Protein AF-A0A8B6C4P1-F1 (afdb_monomer)

Mean predicted aligned error: 15.77 Å

Radius of gyration: 33.78 Å; Cα contacts (8 Å, |Δi|>4): 116; chains: 1; bounding box: 84×78×76 Å

pLDDT: mean 85.4, std 13.44, range [51.88, 98.62]

Solvent-accessible surface area (backbone atoms only — not comparable to full-atom values): 12350 Å² total; per-residue (Å²): 136,79,92,83,85,90,86,80,87,79,88,50,37,47,18,77,66,73,45,60,72,86,82,69,66,67,88,86,50,91,66,93,56,96,79,72,80,68,86,84,79,73,75,74,60,58,51,90,43,88,55,62,41,77,58,12,52,56,49,31,53,52,23,41,79,66,78,37,78,80,59,74,35,56,51,89,63,65,67,84,55,86,86,42,59,63,57,38,49,51,51,52,50,54,50,51,51,53,50,49,60,57,67,70,48,74,72,75,76,76,77,78,78,66,80,66,80,64,64,77,45,69,67,58,51,55,49,49,49,54,41,51,57,36,48,55,51,26,72,75,39,75,84,41,66,65,51,45,51,54,36,54,55,47,46,50,51,47,53,51,52,53,54,50,41,51,48,54,44,49,44,67,69,49,43,67,64,55,55,57,56,57,53,64,68,60,70,77,69,71,78,83,77,78,79,83,129

Secondary structure (DSSP, 8-state):
-------S-----BTT--SS-TT--GGGS--SSTT-------PPP--S--SB-HHHHHHHHHHHHTT----TTTSTT-S--TTSHHHHHHHHHHHHHHHHHHHHS----------S--SS-HHHHHHHHHHHHHHHHHHH-TT-HHHHHHHHHHHHHHHHHHHHHHHHHHHHHHHHHHHHHHHHHHTT---------

InterPro domains:
  IPR036691 Endonuclease/exonuclease/phosphatase superfamily [G3DSA:3.60.10.10] (2-137)

Organism: Mytilus galloprovincialis (NCBI:txid29158)

Foldseek 3Di:
DDDDDDDDCLVFFQAQDDLEDPPQDCPVPPDPDPPDDGPPDDDRAPDPGHDGDPSNVVVSVVCHVVVHDDCHRRDDPPPPPVVCVVVVVVVVVVVVVVVCVVVPPPPPPPPPPPVPDDLCDPVLVVLVVVLVVLVVVCVVPVPDPVSVVVNVVSVVVSVVVSVVSVVVSVCVVCVVVVVVVVVVVVVVPPDPPDDDD

Sequence (197 aa):
MGDILLVGDLNARTGSEKDYIDGDSTSHVPLFDENYDVDCFTEERVSKDLITDSRGKNLLEFCIGNQLRILNGRMCGDSTDKKNVNDATYSIHSIYEKVCKVSLKKKKKRVKTCNHKKWFDQDLKSLKKHVNDKAILMSKFPKDPIVRGSFFKLNKQFAKLRRKKKREFRENIFGPFKQSRIRKSKGLLEPCQSTPS

Nearest PDB structures (foldseek):
  7rye-assembly1_G  TM=7.964E-01  e=5.401E-01  Salmonella enterica subsp. enterica serovar Typhimurium
  2g0u-assembly1_A  TM=5.410E-01  e=2.587E+00  Burkholderia pseudomallei
  6muv-assembly1_f  TM=3.704E-01  e=5.486E+00  Plasmodium falciparum 3D7
  3zjc-assembly3_E  TM=2.130E-01  e=6.620E+00  Homo sapiens

Structure (mmCIF, N/CA/C/O backbone):
data_AF-A0A8B6C4P1-F1
#
_entry.id   AF-A0A8B6C4P1-F1
#
loop_
_atom_site.group_PDB
_atom_site.id
_atom_site.type_symbol
_atom_site.label_atom_id
_atom_site.label_alt_id
_atom_site.label_comp_id
_atom_site.label_asym_id
_atom_site.label_entity_id
_atom_site.label_seq_id
_atom_site.pdbx_PDB_ins_code
_atom_site.Cartn_x
_atom_site.Cartn_y
_atom_site.Cartn_z
_atom_site.occupancy
_atom_site.B_iso_or_equiv
_atom_site.auth_seq_id
_atom_site.auth_comp_id
_atom_site.auth_asym_id
_atom_site.auth_atom_id
_atom_site.pdbx_PDB_model_num
ATOM 1 N N . MET A 1 1 ? 10.704 7.472 -18.737 1.00 51.88 1 MET A N 1
ATOM 2 C CA . MET A 1 1 ? 10.219 6.397 -17.837 1.00 51.88 1 MET A CA 1
ATOM 3 C C . MET A 1 1 ? 11.319 6.112 -16.816 1.00 51.88 1 MET A C 1
ATOM 5 O O . MET A 1 1 ? 12.396 6.661 -16.983 1.00 51.88 1 MET A O 1
ATOM 9 N N . GLY A 1 2 ? 11.040 5.428 -15.706 1.00 74.19 2 GLY A N 1
ATOM 10 C CA . GLY A 1 2 ? 12.062 5.150 -14.682 1.00 74.19 2 GLY A CA 1
ATOM 11 C C . GLY A 1 2 ? 12.683 3.769 -14.869 1.00 74.19 2 GLY A C 1
ATOM 12 O O . GLY A 1 2 ? 12.013 2.891 -15.403 1.00 74.19 2 GLY A O 1
ATOM 13 N N . ASP A 1 3 ?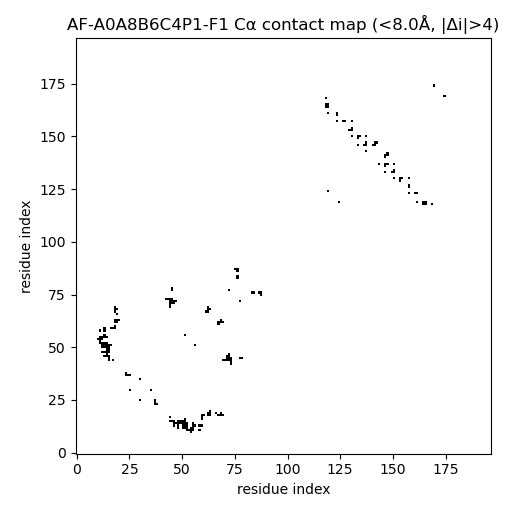 13.912 3.582 -14.388 1.00 83.12 3 ASP A N 1
ATOM 14 C CA . ASP A 1 3 ? 14.608 2.293 -14.435 1.00 83.12 3 ASP A CA 1
ATOM 15 C C . ASP A 1 3 ? 13.890 1.251 -13.565 1.00 83.12 3 ASP A C 1
ATOM 17 O O . ASP A 1 3 ? 13.530 1.517 -12.409 1.00 83.12 3 ASP A O 1
ATOM 21 N N . ILE A 1 4 ? 13.680 0.055 -14.117 1.00 87.94 4 ILE A N 1
ATOM 22 C CA . ILE A 1 4 ? 13.039 -1.070 -13.430 1.00 87.94 4 ILE A CA 1
ATOM 23 C C . ILE A 1 4 ? 14.094 -2.145 -13.180 1.00 87.94 4 ILE A C 1
ATOM 25 O O . ILE A 1 4 ? 14.724 -2.638 -14.107 1.00 87.94 4 ILE A O 1
ATOM 29 N N . LEU A 1 5 ? 14.253 -2.541 -11.916 1.00 91.81 5 LEU A N 1
ATOM 30 C CA . LEU A 1 5 ? 15.108 -3.655 -11.515 1.00 91.81 5 LEU A CA 1
ATOM 31 C C . LEU A 1 5 ? 14.235 -4.790 -10.973 1.00 91.81 5 LEU A C 1
ATOM 33 O O . LEU A 1 5 ? 13.589 -4.639 -9.933 1.00 91.81 5 LEU A O 1
ATOM 37 N N . LEU A 1 6 ? 14.239 -5.927 -11.667 1.00 93.31 6 LEU A N 1
ATOM 38 C CA . LEU A 1 6 ? 13.611 -7.163 -11.209 1.00 93.31 6 LEU A CA 1
ATOM 39 C C . LEU A 1 6 ? 14.676 -8.047 -10.548 1.00 93.31 6 LEU A C 1
ATOM 41 O O . LEU A 1 6 ? 15.703 -8.335 -11.155 1.00 93.31 6 LEU A O 1
ATOM 45 N N . VAL A 1 7 ? 14.433 -8.483 -9.312 1.00 94.56 7 VAL A N 1
ATOM 46 C CA . VAL A 1 7 ? 15.356 -9.349 -8.561 1.00 94.56 7 VAL A CA 1
ATOM 47 C C . VAL A 1 7 ? 14.577 -10.513 -7.967 1.00 94.56 7 VAL A C 1
ATOM 49 O O . VAL A 1 7 ? 13.515 -10.312 -7.378 1.00 94.56 7 VAL A O 1
ATOM 52 N N . GLY A 1 8 ? 15.115 -11.722 -8.095 1.00 95.00 8 GLY A N 1
ATOM 53 C CA . GLY A 1 8 ? 14.537 -12.933 -7.526 1.00 95.00 8 GLY A CA 1
ATOM 54 C C . GLY A 1 8 ? 15.002 -14.182 -8.262 1.00 95.00 8 GLY A C 1
ATOM 55 O O . GLY A 1 8 ? 15.670 -14.095 -9.291 1.00 95.00 8 GLY A O 1
ATOM 56 N N . ASP A 1 9 ? 14.635 -15.341 -7.726 1.00 95.06 9 ASP A N 1
ATOM 57 C CA . ASP A 1 9 ? 14.793 -16.613 -8.421 1.00 95.06 9 ASP A CA 1
ATOM 58 C C . ASP A 1 9 ? 13.560 -16.861 -9.299 1.00 95.06 9 ASP A C 1
ATOM 60 O O . ASP A 1 9 ? 12.447 -17.032 -8.799 1.00 95.06 9 ASP A O 1
ATOM 64 N N . LEU A 1 10 ? 13.758 -16.834 -10.616 1.00 94.31 10 LEU A N 1
ATOM 65 C CA . LEU A 1 10 ? 12.712 -17.108 -11.604 1.00 94.31 10 LEU A CA 1
ATOM 66 C C . LEU A 1 10 ? 12.627 -18.600 -11.962 1.00 94.31 10 LEU A C 1
ATOM 68 O O . LEU A 1 10 ? 11.718 -18.995 -12.692 1.00 94.31 10 LEU A O 1
ATOM 72 N N . ASN A 1 11 ? 13.553 -19.424 -11.448 1.00 95.19 11 ASN A N 1
ATOM 73 C CA . ASN A 1 11 ? 13.650 -20.865 -11.679 1.00 95.19 11 ASN A CA 1
ATOM 74 C C . ASN A 1 11 ? 13.517 -21.250 -13.168 1.00 95.19 11 ASN A C 1
ATOM 76 O O . ASN A 1 11 ? 12.820 -22.205 -13.520 1.00 95.19 11 ASN A O 1
ATOM 80 N N . ALA A 1 12 ? 14.154 -20.468 -14.041 1.00 96.62 12 ALA A N 1
ATOM 81 C CA . ALA A 1 12 ? 14.117 -20.603 -15.493 1.00 96.62 12 ALA A CA 1
ATOM 82 C C . ALA A 1 12 ? 15.549 -20.727 -16.026 1.00 96.62 12 ALA A C 1
ATOM 84 O O . ALA A 1 12 ? 16.409 -19.921 -15.663 1.00 96.62 12 ALA A O 1
ATOM 85 N N . ARG A 1 13 ? 15.807 -21.727 -16.876 1.00 96.94 13 ARG A N 1
ATOM 86 C CA . ARG A 1 13 ? 17.136 -21.963 -17.459 1.00 96.94 13 ARG A CA 1
ATOM 87 C C . ARG A 1 13 ? 17.160 -21.404 -18.864 1.00 96.94 13 ARG A C 1
ATOM 89 O O . ARG A 1 13 ? 16.415 -21.863 -19.721 1.00 96.94 13 ARG A O 1
ATOM 96 N N . THR A 1 14 ? 18.004 -20.413 -19.096 1.00 96.50 14 THR A N 1
ATOM 97 C CA . THR A 1 14 ? 18.003 -19.623 -20.340 1.00 96.50 14 THR A CA 1
ATOM 98 C C . THR A 1 14 ? 19.106 -20.035 -21.316 1.00 96.50 14 THR A C 1
ATOM 100 O O . THR A 1 14 ? 19.232 -19.435 -22.379 1.00 96.50 14 THR A O 1
ATOM 103 N N . GLY A 1 15 ? 19.935 -21.026 -20.961 1.00 94.50 15 GLY A N 1
ATOM 104 C CA . GLY A 1 15 ? 21.039 -21.484 -21.807 1.00 94.50 15 GLY A CA 1
ATOM 105 C C . GLY A 1 15 ? 21.975 -20.336 -22.196 1.00 94.50 15 GLY A C 1
ATOM 106 O O . GLY A 1 15 ? 22.202 -19.430 -21.390 1.00 94.50 15 GLY A O 1
ATOM 107 N N . SER A 1 16 ? 22.441 -20.338 -23.444 1.00 93.31 16 SER A N 1
ATOM 108 C CA . SER A 1 16 ? 23.189 -19.255 -24.103 1.00 93.31 16 SER A CA 1
ATOM 109 C C . SER A 1 16 ? 22.337 -18.446 -25.096 1.00 93.31 16 SER A C 1
ATOM 111 O O . SER A 1 16 ? 22.875 -17.719 -25.928 1.00 93.31 16 SER A O 1
ATOM 113 N N . GLU A 1 17 ? 21.008 -18.566 -25.034 1.00 94.88 17 GLU A N 1
ATOM 114 C CA . GLU A 1 17 ? 20.113 -17.837 -25.936 1.00 94.88 17 GLU A CA 1
ATOM 115 C C . GLU A 1 17 ? 20.130 -16.323 -25.648 1.00 94.88 17 GLU A C 1
ATOM 117 O O . GLU A 1 17 ? 20.314 -15.887 -24.499 1.00 94.88 17 GLU A O 1
ATOM 122 N N . LYS A 1 18 ? 19.961 -15.533 -26.721 1.00 93.69 18 LYS A N 1
ATOM 123 C CA . LYS A 1 18 ? 19.940 -14.065 -26.696 1.00 93.69 18 LYS A CA 1
ATOM 124 C C . LYS A 1 18 ? 18.618 -13.575 -26.093 1.00 93.69 18 LYS A C 1
ATOM 126 O O . LYS A 1 18 ? 17.549 -14.056 -26.448 1.00 93.69 18 LYS A O 1
ATOM 131 N N . ASP A 1 19 ? 18.696 -12.591 -25.207 1.00 94.00 19 ASP A N 1
ATOM 132 C CA . ASP A 1 19 ? 17.562 -11.862 -24.613 1.00 94.00 19 ASP A CA 1
ATOM 133 C C . ASP A 1 19 ? 17.346 -10.493 -25.285 1.00 94.00 19 ASP A C 1
ATOM 135 O O . ASP A 1 19 ? 16.782 -9.574 -24.691 1.00 94.00 19 ASP A O 1
ATOM 139 N N . TYR A 1 20 ? 17.826 -10.356 -26.522 1.00 92.69 20 TYR A N 1
ATOM 140 C CA . TYR A 1 20 ? 17.722 -9.167 -27.357 1.00 92.69 20 TYR A CA 1
ATOM 141 C C . TYR A 1 20 ? 17.533 -9.549 -28.825 1.00 92.69 20 TYR A C 1
ATOM 143 O O . TYR A 1 20 ? 17.801 -10.686 -29.222 1.00 92.69 20 TYR A O 1
ATOM 151 N N . ILE A 1 21 ? 17.070 -8.592 -29.628 1.00 91.00 21 ILE A N 1
ATOM 152 C CA . ILE A 1 21 ? 16.865 -8.774 -31.065 1.00 91.00 21 ILE A CA 1
ATOM 153 C C . ILE A 1 21 ? 18.189 -8.501 -31.783 1.00 91.00 21 ILE A C 1
ATOM 155 O O . ILE A 1 21 ? 18.774 -7.428 -31.649 1.00 91.00 21 ILE A O 1
ATOM 159 N N . ASP A 1 22 ? 18.678 -9.487 -32.532 1.00 87.75 22 ASP A N 1
ATOM 160 C CA . ASP A 1 22 ? 19.919 -9.353 -33.292 1.00 87.75 22 ASP A CA 1
ATOM 161 C C . ASP A 1 22 ? 19.714 -8.418 -34.488 1.00 87.75 22 ASP A C 1
ATOM 163 O O . ASP A 1 22 ? 18.770 -8.592 -35.259 1.00 87.75 22 ASP A O 1
ATOM 167 N N . GLY A 1 23 ? 20.594 -7.429 -34.642 1.00 84.00 23 GLY A N 1
ATOM 168 C CA . GLY A 1 23 ? 20.480 -6.438 -35.714 1.00 84.00 23 GLY A CA 1
ATOM 169 C C . GLY A 1 23 ? 19.349 -5.421 -35.530 1.00 84.00 23 GLY A C 1
ATOM 170 O O . GLY A 1 23 ? 18.927 -4.824 -36.524 1.00 84.00 23 GLY A O 1
ATOM 171 N N . ASP A 1 24 ? 18.867 -5.207 -34.298 1.00 84.25 24 ASP A N 1
ATOM 172 C CA . ASP A 1 24 ? 17.943 -4.106 -34.016 1.00 84.25 24 ASP A CA 1
ATOM 173 C C . ASP A 1 24 ? 18.601 -2.773 -34.404 1.00 84.25 24 ASP A C 1
ATOM 175 O O . ASP A 1 24 ? 19.618 -2.361 -33.842 1.00 84.25 24 ASP A O 1
ATOM 179 N N . SER A 1 25 ? 18.080 -2.146 -35.457 1.00 83.38 25 SER A N 1
ATOM 180 C CA . SER A 1 25 ? 18.644 -0.932 -36.035 1.00 83.38 25 SER A CA 1
ATOM 181 C C . SER A 1 25 ? 17.542 -0.041 -36.584 1.00 83.38 25 SER A C 1
ATOM 183 O O . SER A 1 25 ? 16.618 -0.480 -37.267 1.00 83.38 25 SER A O 1
ATOM 185 N N . THR A 1 26 ? 17.678 1.256 -36.333 1.00 82.56 26 THR A N 1
ATOM 186 C CA . THR A 1 26 ? 16.772 2.291 -36.849 1.00 82.56 26 THR A CA 1
ATOM 187 C C . THR A 1 26 ? 17.152 2.765 -38.249 1.00 82.56 26 THR A C 1
ATOM 189 O O . THR A 1 26 ? 16.493 3.627 -38.816 1.00 82.56 26 THR A O 1
ATOM 192 N N . SER A 1 27 ? 18.192 2.185 -38.852 1.00 82.38 27 SER A N 1
ATOM 193 C CA . SER A 1 27 ? 18.724 2.604 -40.154 1.00 82.38 27 SER A CA 1
ATOM 194 C C . SER A 1 27 ? 17.740 2.419 -41.313 1.00 82.38 27 SER A C 1
ATOM 196 O O . SER A 1 27 ? 17.845 3.124 -42.314 1.00 82.38 27 SER A O 1
ATOM 198 N N . HIS A 1 28 ? 16.776 1.504 -41.185 1.00 78.62 28 HIS A N 1
ATOM 199 C CA . HIS A 1 28 ? 15.838 1.153 -42.256 1.00 78.62 28 HIS A CA 1
ATOM 200 C C . HIS A 1 28 ? 14.437 1.752 -42.078 1.00 78.62 28 HIS A C 1
ATOM 202 O O . HIS A 1 28 ? 13.634 1.711 -43.010 1.00 78.62 28 HIS A O 1
ATOM 208 N N . VAL A 1 29 ? 14.130 2.310 -40.902 1.00 79.25 29 VAL A N 1
ATOM 209 C CA . VAL A 1 29 ? 12.824 2.906 -40.604 1.00 79.25 29 VAL A CA 1
ATOM 210 C C . VAL A 1 29 ? 13.057 4.333 -40.118 1.00 79.25 29 VAL A C 1
ATOM 212 O O . VAL A 1 29 ? 13.616 4.503 -39.037 1.00 79.25 29 VAL A O 1
ATOM 215 N N . PRO A 1 30 ? 12.636 5.367 -40.872 1.00 74.50 30 PRO A N 1
ATOM 216 C CA . PRO A 1 30 ? 12.714 6.744 -40.405 1.00 74.50 30 PRO A CA 1
ATOM 217 C C . PRO A 1 30 ? 11.727 6.924 -39.249 1.00 74.50 30 PRO A C 1
ATOM 219 O O . PRO A 1 30 ? 10.551 7.232 -39.445 1.00 74.50 30 PRO A O 1
ATOM 222 N N . LEU A 1 31 ? 12.194 6.665 -38.030 1.00 78.44 31 LEU A N 1
ATOM 223 C CA . LEU A 1 31 ? 11.443 6.962 -36.824 1.00 78.44 31 LEU A CA 1
ATOM 224 C C . LEU A 1 31 ? 11.440 8.480 -36.656 1.00 78.44 31 LEU A C 1
ATOM 226 O O . LEU A 1 31 ? 12.482 9.108 -36.499 1.00 78.44 31 LEU A O 1
ATOM 230 N N . PHE A 1 32 ? 10.250 9.070 -36.738 1.00 71.25 32 PHE A N 1
ATOM 231 C CA . PHE A 1 32 ? 10.043 10.514 -36.607 1.00 71.25 32 PHE A CA 1
ATOM 232 C C . PHE A 1 32 ? 10.286 11.034 -35.183 1.00 71.25 32 PHE A C 1
ATOM 234 O O . PHE A 1 32 ? 10.353 12.242 -34.985 1.00 71.25 32 PHE A O 1
ATOM 241 N N . ASP A 1 33 ? 10.437 10.130 -34.214 1.00 60.41 33 ASP A N 1
ATOM 242 C CA . ASP A 1 33 ? 10.707 10.441 -32.819 1.00 60.41 33 ASP A CA 1
ATOM 243 C C . ASP A 1 33 ? 12.067 9.866 -32.402 1.00 60.41 33 ASP A C 1
ATOM 245 O O . ASP A 1 33 ? 12.290 8.658 -32.486 1.00 60.41 33 ASP A O 1
ATOM 249 N N . GLU A 1 34 ? 12.931 10.712 -31.835 1.00 66.69 34 GLU A N 1
ATOM 250 C CA . GLU A 1 34 ? 14.206 10.359 -31.174 1.00 66.69 34 GLU A CA 1
ATOM 251 C C . GLU A 1 34 ? 14.022 9.487 -29.906 1.00 66.69 34 GLU A C 1
ATOM 253 O O . GLU A 1 34 ? 14.927 9.350 -29.089 1.00 66.69 34 GLU A O 1
ATOM 258 N N . ASN A 1 35 ? 12.832 8.917 -29.699 1.00 70.31 35 ASN A N 1
ATOM 259 C CA . ASN A 1 35 ? 12.430 8.260 -28.457 1.00 70.31 35 ASN A CA 1
ATOM 260 C C . ASN A 1 35 ? 12.628 6.738 -28.468 1.00 70.31 35 ASN A C 1
ATOM 262 O O . ASN A 1 35 ? 12.318 6.093 -27.465 1.00 70.31 35 ASN A O 1
ATOM 266 N N . TYR A 1 36 ? 13.088 6.150 -29.578 1.00 80.81 36 TYR A N 1
ATOM 267 C CA . TYR A 1 36 ? 13.460 4.737 -29.603 1.00 80.81 36 TYR A CA 1
ATOM 268 C C . TYR A 1 36 ? 14.929 4.592 -29.219 1.00 80.81 36 TYR A C 1
ATOM 270 O O . TYR A 1 36 ? 15.821 4.944 -29.991 1.00 80.81 36 TYR A O 1
ATOM 278 N N . ASP A 1 37 ? 15.163 4.090 -28.012 1.00 72.62 37 ASP A N 1
ATOM 279 C CA . ASP A 1 37 ? 16.503 3.786 -27.531 1.00 72.62 37 ASP A CA 1
ATOM 280 C C . ASP A 1 37 ? 16.952 2.468 -28.170 1.00 72.62 37 ASP A C 1
ATOM 282 O O . ASP A 1 37 ? 16.432 1.399 -27.848 1.00 72.62 37 ASP A O 1
ATOM 286 N N . VAL A 1 38 ? 17.850 2.557 -29.155 1.00 79.06 38 VAL A N 1
ATOM 287 C CA . VAL A 1 38 ? 18.432 1.371 -29.788 1.00 79.06 38 VAL A CA 1
ATOM 288 C C . VAL A 1 38 ? 19.353 0.716 -28.781 1.00 79.06 38 VAL A C 1
ATOM 290 O O . VAL A 1 38 ? 20.235 1.369 -28.222 1.00 79.06 38 VAL A O 1
ATOM 293 N N . ASP A 1 39 ? 19.207 -0.592 -28.625 1.00 73.88 39 ASP A N 1
ATOM 294 C CA . ASP A 1 39 ? 20.039 -1.409 -27.756 1.00 73.88 39 ASP A CA 1
ATOM 295 C C . ASP A 1 39 ? 21.494 -1.479 -28.268 1.00 73.88 39 ASP A C 1
ATOM 297 O O . ASP A 1 39 ? 21.931 -2.460 -28.864 1.00 73.88 39 ASP A O 1
ATOM 301 N N . CYS A 1 40 ? 22.266 -0.410 -28.062 1.00 62.28 40 CYS A N 1
ATOM 302 C CA . CYS A 1 40 ? 23.555 -0.221 -28.734 1.00 62.28 40 CYS A CA 1
ATOM 303 C C . CYS A 1 40 ? 24.708 -1.041 -28.143 1.00 62.28 40 CYS A C 1
ATOM 305 O O . CYS A 1 40 ? 25.725 -1.215 -28.808 1.00 62.28 40 CYS A O 1
ATOM 307 N N . PHE A 1 41 ? 24.601 -1.541 -26.913 1.00 60.88 41 PHE A N 1
ATOM 308 C CA . PHE A 1 41 ? 25.732 -2.186 -26.245 1.00 60.88 41 PHE A CA 1
ATOM 309 C C . PHE A 1 41 ? 25.252 -3.272 -25.298 1.00 60.88 41 PHE A C 1
ATOM 311 O O . PHE A 1 41 ? 24.839 -2.992 -24.175 1.00 60.88 41 PHE A O 1
ATOM 318 N N . THR A 1 42 ? 25.334 -4.526 -25.735 1.00 62.41 42 THR A N 1
ATOM 319 C CA . THR A 1 42 ? 25.123 -5.649 -24.826 1.00 62.41 42 THR A CA 1
ATOM 320 C C . THR A 1 42 ? 26.296 -6.604 -24.946 1.00 62.41 42 THR A C 1
ATOM 322 O O . THR A 1 42 ? 26.468 -7.254 -25.973 1.00 62.41 42 THR A O 1
ATOM 325 N N . GLU A 1 43 ? 27.116 -6.676 -23.896 1.00 81.31 43 GLU A N 1
ATOM 326 C CA . GLU A 1 43 ? 28.089 -7.756 -23.765 1.00 81.31 43 GLU A CA 1
ATOM 327 C C . GLU A 1 43 ? 27.359 -9.103 -23.838 1.00 81.31 43 GLU A C 1
ATOM 329 O O . GLU A 1 43 ? 26.231 -9.264 -23.338 1.00 81.31 43 GLU A O 1
ATOM 334 N N . GLU A 1 44 ? 27.989 -10.076 -24.492 1.00 85.56 44 GLU A N 1
ATOM 335 C CA . GLU A 1 44 ? 27.441 -11.422 -24.550 1.00 85.56 44 GLU A CA 1
ATOM 336 C C . GLU A 1 44 ? 27.319 -11.993 -23.138 1.00 85.56 44 GLU A C 1
ATOM 338 O O . GLU A 1 44 ? 28.194 -11.846 -22.285 1.00 85.56 44 GLU A O 1
ATOM 343 N N . ARG A 1 45 ? 26.183 -12.638 -22.879 1.00 89.94 45 ARG A N 1
ATOM 344 C CA . ARG A 1 45 ? 25.909 -13.224 -21.576 1.00 89.94 45 ARG A CA 1
ATOM 345 C C . ARG A 1 45 ? 26.731 -14.496 -21.401 1.00 89.94 45 ARG A C 1
ATOM 347 O O . ARG A 1 45 ? 26.493 -15.486 -22.091 1.00 89.94 45 ARG A O 1
ATOM 354 N N . VAL A 1 46 ? 27.603 -14.520 -20.398 1.00 89.19 46 VAL A N 1
ATOM 355 C CA . VAL A 1 46 ? 28.331 -15.728 -19.992 1.00 89.19 46 VAL A CA 1
ATOM 356 C C . VAL A 1 46 ? 27.463 -16.544 -19.034 1.00 89.19 46 VAL A C 1
ATOM 358 O O . VAL A 1 46 ? 27.571 -16.469 -17.810 1.00 89.19 46 VAL A O 1
ATOM 361 N N . SER A 1 47 ? 26.534 -17.306 -19.605 1.00 89.75 47 SER A N 1
ATOM 362 C CA . SER A 1 47 ? 25.667 -18.202 -18.840 1.00 89.75 47 SER A CA 1
ATOM 363 C C . SER A 1 47 ? 26.392 -19.481 -18.424 1.00 89.75 47 SER A C 1
ATOM 365 O O . SER A 1 47 ? 27.151 -20.058 -19.199 1.00 89.75 47 SER A O 1
ATOM 367 N N . LYS A 1 48 ? 26.105 -19.970 -17.211 1.00 88.06 48 LYS A N 1
ATOM 368 C CA . LYS A 1 48 ? 26.525 -21.311 -16.759 1.00 88.06 48 LYS A CA 1
ATOM 369 C C . LYS A 1 48 ? 25.536 -22.407 -17.165 1.00 88.06 48 LYS A C 1
ATOM 371 O O . LYS A 1 48 ? 25.862 -23.588 -17.060 1.00 88.06 48 LYS A O 1
ATOM 376 N N . ASP A 1 49 ? 24.337 -22.029 -17.602 1.00 92.12 49 ASP A N 1
ATOM 377 C CA . ASP A 1 49 ? 23.332 -22.980 -18.059 1.00 92.12 49 ASP A CA 1
ATOM 378 C C . ASP A 1 49 ? 23.675 -23.462 -19.470 1.00 92.12 49 ASP A C 1
ATOM 380 O O . ASP A 1 49 ? 23.845 -22.661 -20.384 1.00 92.12 49 ASP A O 1
ATOM 384 N N . LEU A 1 50 ? 23.717 -24.782 -19.658 1.00 92.75 50 LEU A N 1
ATOM 385 C CA . LEU A 1 50 ? 23.968 -25.402 -20.966 1.00 92.75 50 LEU A CA 1
ATOM 386 C C . LEU A 1 50 ? 22.684 -25.664 -21.768 1.00 92.75 50 LEU A C 1
ATOM 388 O O . LEU A 1 50 ? 22.747 -25.882 -22.972 1.00 92.75 50 LEU A O 1
ATOM 392 N N . ILE A 1 51 ? 21.525 -25.697 -21.105 1.00 96.44 51 ILE A N 1
ATOM 393 C CA . ILE A 1 51 ? 20.242 -26.093 -21.701 1.00 96.44 51 ILE A CA 1
ATOM 394 C C . ILE A 1 51 ? 19.196 -25.027 -21.388 1.00 96.44 51 ILE A C 1
ATOM 396 O O . ILE A 1 51 ? 19.058 -24.623 -20.232 1.00 96.44 51 ILE A O 1
ATOM 400 N N . THR A 1 52 ? 18.429 -24.631 -22.402 1.00 97.56 52 THR A N 1
ATOM 401 C CA . THR A 1 52 ? 17.251 -23.773 -22.250 1.00 97.56 52 THR A CA 1
ATOM 402 C C . THR A 1 52 ? 16.007 -24.619 -21.970 1.00 97.56 52 THR A C 1
ATOM 404 O O . THR A 1 52 ? 15.701 -25.534 -22.738 1.00 97.56 52 THR A O 1
ATOM 407 N N . ASP A 1 53 ? 15.265 -24.325 -20.897 1.00 97.44 53 ASP A N 1
ATOM 408 C CA . ASP A 1 53 ? 13.959 -24.948 -20.635 1.00 97.44 53 ASP A CA 1
ATOM 409 C C . ASP A 1 53 ? 12.796 -24.100 -21.184 1.00 97.44 53 ASP A C 1
ATOM 411 O O . ASP A 1 53 ? 12.970 -22.955 -21.602 1.00 97.44 53 ASP A O 1
ATOM 415 N N . SER A 1 54 ? 11.579 -24.654 -21.215 1.00 98.06 54 SER A N 1
ATOM 416 C CA . SER A 1 54 ? 10.398 -23.931 -21.722 1.00 98.06 54 SER A CA 1
ATOM 417 C C . SER A 1 54 ? 10.117 -22.640 -20.944 1.00 98.06 54 SER A C 1
ATOM 419 O O . SER A 1 54 ? 9.674 -21.649 -21.518 1.00 98.06 54 SER A O 1
ATOM 421 N N . ARG A 1 55 ? 10.425 -22.624 -19.642 1.00 97.81 55 ARG A N 1
ATOM 422 C CA . ARG A 1 55 ? 10.325 -21.431 -18.789 1.00 97.81 55 ARG A CA 1
ATOM 423 C C . ARG A 1 55 ? 11.376 -20.386 -19.151 1.00 97.81 55 ARG A C 1
ATOM 425 O O . ARG A 1 55 ? 11.053 -19.204 -19.175 1.00 97.81 55 ARG A O 1
ATOM 432 N N . GLY A 1 56 ? 12.595 -20.816 -19.469 1.00 97.50 56 GLY A N 1
ATOM 433 C CA . GLY A 1 56 ? 13.666 -19.976 -19.991 1.00 97.50 56 GLY A CA 1
ATOM 434 C C . GLY A 1 56 ? 13.268 -19.262 -21.270 1.00 97.50 56 GLY A C 1
ATOM 435 O O . GLY A 1 56 ? 13.443 -18.053 -21.351 1.00 97.50 56 GLY A O 1
ATOM 436 N N . LYS A 1 57 ? 12.645 -19.971 -22.218 1.00 97.94 57 LYS A N 1
ATOM 437 C CA . LYS A 1 57 ? 12.141 -19.362 -23.461 1.00 97.94 57 LYS A CA 1
ATOM 438 C C . LYS A 1 57 ? 11.094 -18.283 -23.195 1.00 97.94 57 LYS A C 1
ATOM 440 O O . LYS A 1 57 ? 11.244 -17.163 -23.667 1.00 97.94 57 LYS A O 1
ATOM 445 N N . ASN A 1 58 ? 10.105 -18.582 -22.351 1.00 97.94 58 ASN A N 1
ATOM 446 C CA . ASN A 1 58 ? 9.088 -17.599 -21.962 1.00 97.94 58 ASN A CA 1
ATOM 447 C C . ASN A 1 58 ? 9.705 -16.374 -21.265 1.00 97.94 58 ASN A C 1
ATOM 449 O O . ASN A 1 58 ? 9.235 -15.254 -21.445 1.00 97.94 58 ASN A O 1
ATOM 453 N N . LEU A 1 59 ? 10.752 -16.579 -20.458 1.00 97.44 59 LEU A N 1
ATOM 454 C CA . LEU A 1 59 ? 11.472 -15.489 -19.809 1.00 97.44 59 LEU A CA 1
ATOM 455 C C . LEU A 1 59 ? 12.240 -14.631 -20.823 1.00 97.44 59 LEU A C 1
ATOM 457 O O . LEU A 1 59 ? 12.208 -13.410 -20.714 1.00 97.44 59 LEU A O 1
ATOM 461 N N . LEU A 1 60 ? 12.897 -15.246 -21.807 1.00 96.69 60 LEU A N 1
ATOM 462 C CA . LEU A 1 60 ? 13.601 -14.527 -22.872 1.00 96.69 60 LEU A CA 1
ATOM 463 C C . LEU A 1 60 ? 12.629 -13.691 -23.709 1.00 96.69 60 LEU A C 1
ATOM 465 O O . LEU A 1 60 ? 12.870 -12.503 -23.901 1.00 96.69 60 LEU A O 1
ATOM 469 N N . GLU A 1 61 ? 11.495 -14.265 -24.118 1.00 97.44 61 GLU A N 1
ATOM 470 C CA . GLU A 1 61 ? 10.433 -13.537 -24.827 1.00 97.44 61 GLU A CA 1
ATOM 471 C C . GLU A 1 61 ? 9.883 -12.374 -23.993 1.00 97.44 61 GLU A C 1
ATOM 473 O O . GLU A 1 61 ? 9.710 -11.265 -24.502 1.00 97.44 61 GLU A O 1
ATOM 478 N N . PHE A 1 62 ? 9.659 -12.598 -22.694 1.00 96.56 62 PHE A N 1
ATOM 479 C CA . PHE A 1 62 ? 9.242 -11.546 -21.771 1.00 96.56 62 PHE A CA 1
ATOM 480 C C . PHE A 1 62 ? 10.282 -10.423 -21.678 1.00 96.56 62 PHE A C 1
ATOM 482 O O . PHE A 1 62 ? 9.909 -9.248 -21.698 1.00 96.56 62 PHE A O 1
ATOM 489 N N . CYS A 1 63 ? 11.571 -10.760 -21.588 1.00 94.94 63 CYS A N 1
ATOM 490 C CA . CYS A 1 63 ? 12.646 -9.776 -21.540 1.00 94.94 63 CYS A CA 1
ATOM 491 C C . CYS A 1 63 ? 12.724 -8.965 -22.837 1.00 94.94 63 CYS A C 1
ATOM 493 O O . CYS A 1 63 ? 12.703 -7.737 -22.774 1.00 94.94 63 CYS A O 1
ATOM 495 N N . ILE A 1 64 ? 12.713 -9.630 -23.994 1.00 93.75 64 ILE A N 1
ATOM 496 C CA . ILE A 1 64 ? 12.754 -8.987 -25.314 1.00 93.75 64 ILE A CA 1
ATOM 497 C C . ILE A 1 64 ? 11.561 -8.041 -25.493 1.00 93.75 64 ILE A C 1
ATOM 499 O O . ILE A 1 64 ? 11.744 -6.870 -25.817 1.00 93.75 64 ILE A O 1
ATOM 503 N N . GLY A 1 65 ? 10.342 -8.509 -25.207 1.00 93.25 65 GLY A N 1
ATOM 504 C CA . GLY A 1 65 ? 9.120 -7.723 -25.398 1.00 93.25 65 GLY A CA 1
ATOM 505 C C . GLY A 1 65 ? 8.989 -6.500 -24.484 1.00 93.25 65 GLY A C 1
ATOM 506 O O . GLY A 1 65 ? 8.202 -5.605 -24.780 1.00 93.25 65 GLY A O 1
ATOM 507 N N . ASN A 1 66 ? 9.749 -6.448 -23.386 1.00 92.31 66 ASN A N 1
ATOM 508 C CA . ASN A 1 66 ? 9.745 -5.333 -22.436 1.00 92.31 66 ASN A CA 1
ATOM 509 C C . ASN A 1 66 ? 11.071 -4.553 -22.418 1.00 92.31 66 ASN A C 1
ATOM 511 O O . ASN A 1 66 ? 11.270 -3.764 -21.495 1.00 92.31 66 ASN A O 1
ATOM 515 N N . GLN A 1 67 ? 11.975 -4.782 -23.382 1.00 89.81 67 GLN A N 1
ATOM 516 C CA . GLN A 1 67 ? 13.311 -4.159 -23.425 1.00 89.81 67 GLN A CA 1
ATOM 517 C C . GLN A 1 67 ? 14.092 -4.348 -22.108 1.00 89.81 67 GLN A C 1
ATOM 519 O O . GLN A 1 67 ? 14.772 -3.454 -21.608 1.00 89.81 67 GLN A O 1
ATOM 524 N N . LEU A 1 68 ? 13.962 -5.530 -21.499 1.00 92.06 68 LEU A N 1
ATOM 525 C CA . LEU A 1 68 ? 14.701 -5.912 -20.298 1.00 92.06 68 LEU A CA 1
ATOM 526 C C . LEU A 1 68 ? 15.933 -6.733 -20.674 1.00 92.06 68 LEU A C 1
ATOM 528 O O . LEU A 1 68 ? 15.950 -7.451 -21.675 1.00 92.06 68 LEU A O 1
ATOM 532 N N . ARG A 1 69 ? 16.953 -6.668 -19.815 1.00 91.94 69 ARG A N 1
ATOM 533 C CA . ARG A 1 69 ? 18.199 -7.422 -19.961 1.00 91.94 69 ARG A CA 1
ATOM 534 C C . ARG A 1 69 ? 18.493 -8.262 -18.734 1.00 91.94 69 ARG A C 1
ATOM 536 O O . ARG A 1 69 ? 18.383 -7.803 -17.597 1.00 91.94 69 ARG A O 1
ATOM 543 N N . ILE A 1 70 ? 18.916 -9.495 -18.975 1.00 94.44 70 ILE A N 1
ATOM 544 C CA . ILE A 1 70 ? 19.421 -10.405 -17.954 1.00 94.44 70 ILE A CA 1
ATOM 545 C C . ILE A 1 70 ? 20.838 -9.962 -17.585 1.00 94.44 70 ILE A C 1
ATOM 547 O O . ILE A 1 70 ? 21.749 -10.012 -18.407 1.00 94.44 70 ILE A O 1
ATOM 551 N N . LEU A 1 71 ? 21.030 -9.531 -16.340 1.00 92.00 71 LEU A N 1
ATOM 552 C CA . LEU A 1 71 ? 22.337 -9.070 -15.854 1.00 92.00 71 LEU A CA 1
ATOM 553 C C . LEU A 1 71 ? 23.289 -10.215 -15.471 1.00 92.00 71 LEU A C 1
ATOM 555 O O . LEU A 1 71 ? 24.503 -10.030 -15.497 1.00 92.00 71 LEU A O 1
ATOM 559 N N . ASN A 1 72 ? 22.764 -11.395 -15.125 1.00 88.56 72 ASN A N 1
ATOM 560 C CA . ASN A 1 72 ? 23.585 -12.551 -14.748 1.00 88.56 72 ASN A CA 1
ATOM 561 C C . ASN A 1 72 ? 24.492 -12.968 -15.911 1.00 88.56 72 ASN A C 1
ATOM 563 O O . ASN A 1 72 ? 23.976 -13.250 -16.992 1.00 88.56 72 ASN A O 1
ATOM 567 N N . GLY A 1 73 ? 25.806 -13.060 -15.690 1.00 86.44 73 GLY A N 1
ATOM 568 C CA . GLY A 1 73 ? 26.776 -13.389 -16.736 1.00 86.44 73 GLY A CA 1
ATOM 569 C C . GLY A 1 73 ? 27.253 -12.191 -17.562 1.00 86.44 73 GLY A C 1
ATOM 570 O O . GLY A 1 73 ? 27.999 -12.399 -18.511 1.00 86.44 73 GLY A O 1
ATOM 571 N N . ARG A 1 74 ? 26.821 -10.960 -17.243 1.00 86.81 74 ARG A N 1
ATOM 572 C CA . ARG A 1 74 ? 27.259 -9.708 -17.903 1.00 86.81 74 ARG A CA 1
ATOM 573 C C . ARG A 1 74 ? 27.977 -8.740 -16.970 1.00 86.81 74 ARG A C 1
ATOM 575 O O . ARG A 1 74 ? 28.396 -7.666 -17.384 1.00 86.81 74 ARG A O 1
ATOM 582 N N . MET A 1 75 ? 28.059 -9.061 -15.682 1.00 79.94 75 MET A N 1
ATOM 583 C CA . MET A 1 75 ? 28.742 -8.198 -14.730 1.00 79.94 75 MET A CA 1
ATOM 584 C C . MET A 1 75 ? 30.227 -8.550 -14.675 1.00 79.94 75 MET A C 1
ATOM 586 O O . MET A 1 75 ? 30.608 -9.717 -14.572 1.00 79.94 75 MET A O 1
ATOM 590 N N . CYS A 1 76 ? 31.064 -7.513 -14.698 1.00 63.12 76 CYS A N 1
ATOM 591 C CA . CYS A 1 76 ? 32.505 -7.629 -14.513 1.00 63.12 76 CYS A CA 1
ATOM 592 C C . CYS A 1 76 ? 32.794 -8.352 -13.179 1.00 63.12 76 CYS A C 1
ATOM 594 O O . CYS A 1 76 ? 32.513 -7.818 -12.104 1.00 63.12 76 CYS A O 1
ATOM 596 N N . GLY A 1 77 ? 33.273 -9.599 -13.261 1.00 62.75 77 GLY A N 1
ATOM 597 C CA . GLY A 1 77 ? 33.452 -10.505 -12.118 1.00 62.75 77 GLY A CA 1
ATOM 598 C C . GLY A 1 77 ? 33.001 -11.952 -12.361 1.00 62.75 77 GLY A C 1
ATOM 599 O O . GLY A 1 77 ? 33.439 -12.837 -11.629 1.00 62.75 77 GLY A O 1
ATOM 600 N N . ASP A 1 78 ? 32.186 -12.210 -13.393 1.00 60.22 78 ASP A N 1
ATOM 601 C CA . ASP A 1 78 ? 31.753 -13.576 -13.749 1.00 60.22 78 ASP A CA 1
ATOM 602 C C . ASP A 1 78 ? 32.803 -14.364 -14.560 1.00 60.22 78 ASP A C 1
ATOM 604 O O . ASP A 1 78 ? 32.807 -15.599 -14.540 1.00 60.22 78 ASP A O 1
ATOM 608 N N . SER A 1 79 ? 33.748 -13.676 -15.211 1.00 57.47 79 SER A N 1
ATOM 609 C CA . SER A 1 79 ? 34.927 -14.297 -15.822 1.00 57.47 79 SER A CA 1
ATOM 610 C C . SER A 1 79 ? 35.824 -14.858 -14.719 1.00 57.47 79 SER A C 1
ATOM 612 O O . SER A 1 79 ? 36.422 -14.111 -13.945 1.00 57.47 79 SER A O 1
ATOM 614 N N . THR A 1 80 ? 35.928 -16.184 -14.635 1.00 57.94 80 THR A N 1
ATOM 615 C CA . THR A 1 80 ? 36.688 -16.937 -13.618 1.00 57.94 80 THR A CA 1
ATOM 616 C C . THR A 1 80 ? 38.213 -16.807 -13.741 1.00 57.94 80 THR A C 1
ATOM 618 O O . THR A 1 80 ? 38.953 -17.748 -13.446 1.00 57.94 80 THR A O 1
ATOM 621 N N . ASP A 1 81 ? 38.717 -15.645 -14.139 1.00 58.69 81 ASP A N 1
ATOM 622 C CA . ASP A 1 81 ? 40.129 -15.330 -14.017 1.00 58.69 81 ASP A CA 1
ATOM 623 C C . ASP A 1 81 ? 40.423 -15.005 -12.555 1.00 58.69 81 ASP A C 1
ATOM 625 O O . ASP A 1 81 ? 40.092 -13.945 -12.021 1.00 58.69 81 ASP A O 1
ATOM 629 N N . LYS A 1 82 ? 41.077 -15.958 -11.885 1.00 57.09 82 LYS A N 1
ATOM 630 C CA . LYS A 1 82 ? 41.415 -15.949 -10.449 1.00 57.09 82 LYS A CA 1
ATOM 631 C C . LYS A 1 82 ? 42.215 -14.722 -9.977 1.00 57.09 82 LYS A C 1
ATOM 633 O O . LYS A 1 82 ? 42.458 -14.591 -8.782 1.00 57.09 82 LYS A O 1
ATOM 638 N N . LYS A 1 83 ? 42.619 -13.828 -10.883 1.00 55.88 83 LYS A N 1
ATOM 639 C CA . LYS A 1 83 ? 43.293 -12.561 -10.572 1.00 55.88 83 LYS A CA 1
ATOM 640 C C . LYS A 1 83 ? 42.326 -11.409 -10.243 1.00 55.88 83 LYS A C 1
ATOM 642 O O . LYS A 1 83 ? 42.772 -10.454 -9.624 1.00 55.88 83 LYS A O 1
ATOM 647 N N . ASN A 1 84 ? 41.025 -11.533 -10.539 1.00 55.81 84 ASN A N 1
ATOM 648 C CA . ASN A 1 84 ? 40.038 -10.444 -10.395 1.00 55.81 84 ASN A CA 1
ATOM 649 C C . ASN A 1 84 ? 39.047 -10.612 -9.227 1.00 55.81 84 ASN A C 1
ATOM 651 O O . ASN A 1 84 ? 38.161 -9.780 -9.033 1.00 55.81 84 ASN A O 1
ATOM 655 N N . VAL A 1 85 ? 39.176 -11.672 -8.418 1.00 64.06 85 VAL A N 1
ATOM 656 C CA . VAL A 1 85 ? 38.271 -11.925 -7.276 1.00 64.06 85 VAL A CA 1
ATOM 657 C C . VAL A 1 85 ? 38.324 -10.779 -6.261 1.00 64.06 85 VAL A C 1
ATOM 659 O O . VAL A 1 85 ? 37.300 -10.396 -5.690 1.00 64.06 85 VAL A O 1
ATOM 662 N N . ASN A 1 86 ? 39.505 -10.186 -6.074 1.00 75.50 86 ASN A N 1
ATOM 663 C CA . ASN A 1 86 ? 39.673 -9.043 -5.186 1.00 75.50 86 ASN A CA 1
ATOM 664 C C . ASN A 1 86 ? 38.912 -7.823 -5.714 1.00 75.50 86 ASN A C 1
ATOM 666 O O . ASN A 1 86 ? 38.186 -7.194 -4.950 1.00 75.50 86 ASN A O 1
ATOM 670 N N . ASP A 1 87 ? 38.980 -7.550 -7.016 1.00 77.00 87 ASP A N 1
ATOM 671 C CA . ASP A 1 87 ? 38.321 -6.394 -7.631 1.00 77.00 87 ASP A CA 1
ATOM 672 C C . ASP A 1 87 ? 36.795 -6.502 -7.568 1.00 77.00 87 ASP A C 1
ATOM 674 O O . ASP A 1 87 ? 36.117 -5.542 -7.191 1.00 77.00 87 ASP A O 1
ATOM 678 N N . ALA A 1 88 ? 36.247 -7.693 -7.826 1.00 75.12 88 ALA A N 1
ATOM 679 C CA . ALA A 1 88 ? 34.819 -7.954 -7.652 1.00 75.12 88 ALA A CA 1
ATOM 680 C C . ALA A 1 88 ? 34.386 -7.761 -6.186 1.00 75.12 88 ALA A C 1
ATOM 682 O O . ALA A 1 88 ? 33.363 -7.130 -5.908 1.00 75.12 88 ALA A O 1
ATOM 683 N N . THR A 1 89 ? 35.202 -8.228 -5.236 1.00 82.62 89 THR A N 1
ATOM 684 C CA . THR A 1 89 ? 34.946 -8.061 -3.797 1.00 82.62 89 THR A CA 1
ATOM 685 C C . THR A 1 89 ? 34.959 -6.585 -3.391 1.00 82.62 89 THR A C 1
ATOM 687 O O . THR A 1 89 ? 34.051 -6.134 -2.687 1.00 82.62 89 THR A O 1
ATOM 690 N N . TYR A 1 90 ? 35.928 -5.804 -3.880 1.00 84.12 90 TYR A N 1
ATOM 691 C CA . TYR A 1 90 ? 35.986 -4.356 -3.653 1.00 84.12 90 TYR A CA 1
ATOM 692 C C . TYR A 1 90 ? 34.790 -3.630 -4.269 1.00 84.12 90 TYR A C 1
ATOM 694 O O . TYR A 1 90 ? 34.209 -2.745 -3.634 1.00 84.12 90 TYR A O 1
ATOM 702 N N . SER A 1 91 ? 34.379 -4.030 -5.473 1.00 85.00 91 SER A N 1
ATOM 703 C CA . SER A 1 91 ? 33.225 -3.446 -6.152 1.00 85.00 91 SER A CA 1
ATOM 704 C C . SER A 1 91 ? 31.939 -3.683 -5.354 1.00 85.00 91 SER A C 1
ATOM 706 O O . SER A 1 91 ? 31.243 -2.721 -5.010 1.00 85.00 91 SER A O 1
ATOM 708 N N . ILE A 1 92 ? 31.687 -4.927 -4.927 1.00 84.31 92 ILE A N 1
ATOM 709 C CA . ILE A 1 92 ? 30.537 -5.293 -4.083 1.00 84.31 92 ILE A CA 1
ATOM 710 C C . ILE A 1 92 ? 30.568 -4.535 -2.749 1.00 84.31 92 ILE A C 1
ATOM 712 O O . ILE A 1 92 ? 29.553 -3.960 -2.349 1.00 84.31 92 ILE A O 1
ATOM 716 N N . HIS A 1 93 ? 31.725 -4.470 -2.082 1.00 91.50 93 HIS A N 1
ATOM 717 C CA . HIS A 1 93 ? 31.877 -3.735 -0.823 1.00 91.50 93 HIS A CA 1
ATOM 718 C C . HIS A 1 93 ? 31.547 -2.244 -0.996 1.00 91.50 93 HIS A C 1
ATOM 720 O O . HIS A 1 93 ? 30.810 -1.661 -0.197 1.00 91.50 93 HIS A O 1
ATOM 726 N N . SER A 1 94 ? 32.020 -1.630 -2.085 1.00 92.19 94 SER A N 1
ATOM 727 C CA . SER A 1 94 ? 31.752 -0.221 -2.387 1.00 92.19 94 SER A CA 1
ATOM 728 C C . SER A 1 94 ? 30.266 0.058 -2.656 1.00 92.19 94 SER A C 1
ATOM 730 O O . SER A 1 94 ? 29.738 1.094 -2.235 1.00 92.19 94 SER A O 1
ATOM 732 N N . ILE A 1 95 ? 29.566 -0.873 -3.316 1.00 91.50 95 ILE A N 1
ATOM 733 C CA . ILE A 1 95 ? 28.121 -0.793 -3.553 1.00 91.50 95 ILE A CA 1
ATOM 734 C C . ILE A 1 95 ? 27.385 -0.901 -2.219 1.00 91.50 95 ILE A C 1
ATOM 736 O O . ILE A 1 95 ? 26.526 -0.065 -1.923 1.00 91.50 95 ILE A O 1
ATOM 740 N N . TYR A 1 96 ? 27.758 -1.874 -1.388 1.00 92.44 96 TYR A N 1
ATOM 741 C CA . TYR A 1 96 ? 27.136 -2.089 -0.086 1.00 92.44 96 TYR A CA 1
ATOM 742 C C . TYR A 1 96 ? 27.282 -0.858 0.815 1.00 92.44 96 TYR A C 1
ATOM 744 O O . TYR A 1 96 ? 26.295 -0.364 1.363 1.00 92.44 96 TYR A O 1
ATOM 752 N N . GLU A 1 97 ? 28.479 -0.269 0.876 1.00 94.69 97 GLU A N 1
ATOM 753 C CA . GLU A 1 97 ? 28.711 0.984 1.594 1.00 94.69 97 GLU A CA 1
ATOM 754 C C . GLU A 1 97 ? 27.815 2.130 1.107 1.00 94.69 97 GLU A C 1
ATOM 756 O O . GLU A 1 97 ? 27.240 2.864 1.922 1.00 94.69 97 GLU A O 1
ATOM 761 N N . LYS A 1 98 ? 27.689 2.311 -0.215 1.00 93.88 98 LYS A N 1
ATOM 762 C CA . LYS A 1 98 ? 26.834 3.355 -0.801 1.00 93.88 98 LYS A CA 1
ATOM 763 C C . LYS A 1 98 ? 25.369 3.131 -0.429 1.00 93.88 98 LYS A C 1
ATOM 765 O O . LYS A 1 98 ? 24.701 4.074 0.005 1.00 93.88 98 LYS A O 1
ATOM 770 N N . VAL A 1 99 ? 24.882 1.895 -0.532 1.00 91.75 99 VAL A N 1
ATOM 771 C CA . VAL A 1 99 ? 23.503 1.528 -0.178 1.00 91.75 99 VAL A CA 1
ATOM 772 C C . VAL A 1 99 ? 23.243 1.752 1.310 1.00 91.75 99 VAL A C 1
ATOM 774 O O . VAL A 1 99 ? 22.243 2.381 1.663 1.00 91.75 99 VAL A O 1
ATOM 777 N N . CYS A 1 100 ? 24.154 1.337 2.192 1.00 90.81 100 CYS A N 1
ATOM 778 C CA . CYS A 1 100 ? 24.048 1.589 3.628 1.00 90.81 100 CYS A CA 1
ATOM 779 C C . CYS A 1 100 ? 24.011 3.089 3.940 1.00 90.81 100 CYS A C 1
ATOM 781 O O . CYS A 1 100 ? 23.138 3.534 4.686 1.00 90.81 100 CYS A O 1
ATOM 783 N N . LYS A 1 101 ? 24.881 3.898 3.320 1.00 93.06 101 LYS A N 1
ATOM 784 C CA . LYS A 1 101 ? 24.886 5.365 3.481 1.00 93.06 101 LYS A CA 1
ATOM 785 C C . LYS A 1 101 ? 23.567 6.001 3.027 1.00 93.06 101 LYS A C 1
ATOM 787 O O . LYS A 1 101 ? 23.112 6.966 3.641 1.00 93.06 101 LYS A O 1
ATOM 792 N N . VAL A 1 102 ? 22.931 5.477 1.979 1.00 89.00 102 VAL A N 1
ATOM 793 C CA . VAL A 1 102 ? 21.612 5.943 1.513 1.00 89.00 102 VAL A CA 1
ATOM 794 C C . VAL A 1 102 ? 20.485 5.476 2.439 1.00 89.00 102 VAL A C 1
ATOM 796 O O . VAL A 1 102 ? 19.603 6.269 2.763 1.00 89.00 102 VAL A O 1
ATOM 799 N N . SER A 1 103 ? 20.523 4.226 2.899 1.00 86.75 103 SER A N 1
ATOM 800 C CA . SER A 1 103 ? 19.510 3.632 3.781 1.00 86.75 103 SER A CA 1
ATOM 801 C C . SER A 1 103 ? 19.502 4.268 5.179 1.00 86.75 103 SER A C 1
ATOM 803 O O . SER A 1 103 ? 18.445 4.590 5.723 1.00 86.75 103 SER A O 1
ATOM 805 N N . LEU A 1 104 ? 20.689 4.539 5.735 1.00 88.69 104 LEU A N 1
ATOM 806 C CA . LEU A 1 104 ? 20.864 5.153 7.055 1.00 88.69 104 LEU A CA 1
ATOM 807 C C . LEU A 1 104 ? 20.498 6.641 7.086 1.00 88.69 104 LEU A C 1
ATOM 809 O O . LEU A 1 104 ? 20.207 7.183 8.158 1.00 88.69 104 LEU A O 1
ATOM 813 N N . LYS A 1 105 ? 20.456 7.320 5.931 1.00 86.75 105 LYS A N 1
ATOM 814 C CA . LYS A 1 105 ? 19.888 8.669 5.846 1.00 86.75 105 LYS A CA 1
ATOM 815 C C . LYS A 1 105 ? 18.395 8.566 6.138 1.00 86.75 105 LYS A C 1
ATOM 817 O O . LYS A 1 105 ? 17.595 8.280 5.249 1.00 86.75 105 LYS A O 1
ATOM 822 N N . LYS A 1 106 ? 18.010 8.837 7.395 1.00 76.31 106 LYS A N 1
ATOM 823 C CA . LYS A 1 106 ? 16.609 8.981 7.816 1.00 76.31 106 LYS A CA 1
ATOM 824 C C . LYS A 1 106 ? 15.914 9.875 6.797 1.00 76.31 106 LYS A C 1
ATOM 826 O O . LYS A 1 106 ? 16.162 11.083 6.770 1.00 76.31 106 LYS A O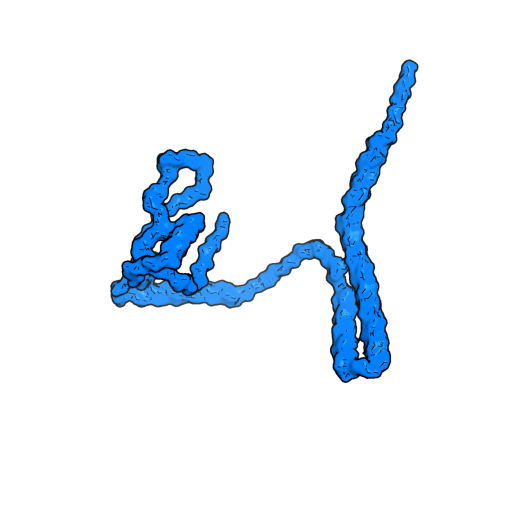 1
ATOM 831 N N . LYS A 1 107 ? 15.067 9.292 5.938 1.00 73.88 107 LYS A N 1
ATOM 832 C CA . LYS A 1 107 ? 14.271 10.070 4.987 1.00 73.88 107 LYS A CA 1
ATOM 833 C C . LYS A 1 107 ? 13.524 11.102 5.821 1.00 73.88 107 LYS A C 1
ATOM 835 O O . LYS A 1 107 ? 12.674 10.724 6.631 1.00 73.88 107 LYS A O 1
ATOM 840 N N . LYS A 1 108 ? 13.856 12.393 5.658 1.00 76.06 108 LYS A N 1
ATOM 841 C CA . LYS A 1 108 ? 13.037 13.476 6.211 1.00 76.06 108 LYS A CA 1
ATOM 842 C C . LYS A 1 108 ? 11.626 13.153 5.749 1.00 76.06 108 LYS A C 1
ATOM 844 O O . LYS A 1 108 ? 11.402 13.065 4.540 1.00 76.06 108 LYS A O 1
ATOM 849 N N . LYS A 1 109 ? 10.716 12.845 6.685 1.00 71.88 109 LYS A N 1
ATOM 850 C CA . LYS A 1 109 ? 9.332 12.518 6.338 1.00 71.88 109 LYS A CA 1
ATOM 851 C C . LYS A 1 109 ? 8.853 13.693 5.503 1.00 71.88 109 LYS A C 1
ATOM 853 O O . LYS A 1 109 ? 8.702 14.784 6.043 1.00 71.88 109 LYS A O 1
ATOM 858 N N . ARG A 1 110 ? 8.693 13.490 4.189 1.00 69.25 110 ARG A N 1
ATOM 859 C CA . ARG A 1 110 ? 8.063 14.481 3.323 1.00 69.25 110 ARG A CA 1
ATOM 860 C C . ARG A 1 110 ? 6.711 14.719 3.966 1.00 69.25 110 ARG A C 1
ATOM 862 O O . ARG A 1 110 ? 5.865 13.822 3.960 1.00 69.25 110 ARG A O 1
ATOM 869 N N . VAL A 1 111 ? 6.553 15.871 4.612 1.00 71.25 111 VAL A N 1
ATOM 870 C CA . VAL A 1 111 ? 5.266 16.301 5.133 1.00 71.25 111 VAL A CA 1
ATOM 871 C C . VAL A 1 111 ? 4.424 16.461 3.883 1.00 71.25 111 VAL A C 1
ATOM 873 O O . VAL A 1 111 ? 4.569 17.437 3.157 1.00 71.25 111 VAL A O 1
ATOM 876 N N . LYS A 1 112 ? 3.635 15.435 3.546 1.00 65.38 112 LYS A N 1
ATOM 877 C CA . LYS A 1 112 ? 2.651 15.543 2.478 1.00 65.38 112 LYS A CA 1
ATOM 878 C C . LYS A 1 112 ? 1.672 16.607 2.955 1.00 65.38 112 LYS A C 1
ATOM 880 O O . LYS A 1 112 ? 0.779 16.310 3.749 1.00 65.38 112 LYS A O 1
ATOM 885 N N . THR A 1 113 ? 1.869 17.841 2.506 1.00 54.03 113 THR A N 1
ATOM 886 C CA . THR A 1 113 ? 0.902 18.926 2.620 1.00 54.03 113 THR A CA 1
ATOM 887 C C . THR A 1 113 ? -0.244 18.591 1.676 1.00 54.03 113 THR A C 1
ATOM 889 O O . THR A 1 113 ? -0.407 19.158 0.601 1.00 54.03 113 THR A O 1
ATOM 892 N N . CYS A 1 114 ? -1.057 17.595 2.041 1.00 53.38 114 CYS A N 1
ATOM 893 C CA . CYS A 1 114 ? -2.368 17.484 1.433 1.00 53.38 114 CYS A CA 1
ATOM 894 C C . CYS A 1 114 ? -3.175 18.678 1.962 1.00 53.38 114 CYS A C 1
ATOM 896 O O . CYS A 1 114 ? -3.811 18.598 3.011 1.00 53.38 114 CYS A O 1
ATOM 898 N N . ASN A 1 115 ? -3.116 19.802 1.245 1.00 64.62 115 ASN A N 1
ATOM 899 C CA . ASN A 1 115 ? -3.895 21.007 1.548 1.00 64.62 115 ASN A CA 1
ATOM 900 C C . ASN A 1 115 ? -5.410 20.762 1.430 1.00 64.62 115 ASN A C 1
ATOM 902 O O . ASN A 1 115 ? -6.218 21.618 1.780 1.00 64.62 115 ASN A O 1
ATOM 906 N N . HIS A 1 116 ? -5.823 19.569 0.996 1.00 67.94 116 HIS A N 1
ATOM 907 C CA . HIS A 1 116 ? -7.198 19.126 1.121 1.00 67.94 116 HIS A CA 1
ATOM 908 C C . HIS A 1 116 ? -7.569 18.981 2.595 1.00 67.94 116 HIS A C 1
ATOM 910 O O . HIS A 1 116 ? -7.158 18.043 3.286 1.00 67.94 116 HIS A O 1
ATOM 916 N N . LYS A 1 117 ? -8.396 19.923 3.056 1.00 75.44 117 LYS A N 1
ATOM 917 C CA . LYS A 1 117 ? -9.058 19.891 4.358 1.00 75.44 117 LYS A CA 1
ATOM 918 C C . LYS A 1 117 ? -9.714 18.522 4.540 1.00 75.44 117 LYS A C 1
ATOM 920 O O . LYS A 1 117 ? -10.690 18.193 3.872 1.00 75.44 117 LYS A O 1
ATOM 925 N N . LYS A 1 118 ? -9.155 17.685 5.414 1.00 84.31 118 LYS A N 1
ATOM 926 C CA . LYS A 1 118 ? -9.727 16.370 5.720 1.00 84.31 118 LYS A CA 1
ATOM 927 C C . LYS A 1 118 ? -11.065 16.593 6.419 1.00 84.31 118 LYS A C 1
ATOM 929 O O . LYS A 1 118 ? -11.133 17.327 7.397 1.00 84.31 118 LYS A O 1
ATOM 934 N N . TRP A 1 119 ? -12.117 15.931 5.950 1.00 92.44 119 TRP A N 1
ATOM 935 C CA . TRP A 1 119 ? -13.437 15.995 6.591 1.00 92.44 119 TRP A CA 1
ATOM 936 C C . TRP A 1 119 ? -13.475 15.331 7.972 1.00 92.44 119 TRP A C 1
ATOM 938 O O . TRP A 1 119 ? -14.400 15.558 8.747 1.00 92.44 119 TRP A O 1
ATOM 948 N N . PHE A 1 120 ? -12.475 14.493 8.263 1.00 93.38 120 PHE A N 1
ATOM 949 C CA . PHE A 1 120 ? -12.280 13.844 9.551 1.00 93.38 120 PHE A CA 1
ATOM 950 C C . PHE A 1 120 ? -11.368 14.707 10.431 1.00 93.38 120 PHE A C 1
ATOM 952 O O . PHE A 1 120 ? -10.137 14.634 10.345 1.00 93.38 120 PHE A O 1
ATOM 959 N N . ASP A 1 121 ? -11.997 15.556 11.234 1.00 93.50 121 ASP A N 1
ATOM 960 C CA . ASP A 1 121 ? -11.358 16.547 12.096 1.00 93.50 121 ASP A CA 1
ATOM 961 C C . ASP A 1 121 ? -10.883 15.971 13.441 1.00 93.50 121 ASP A C 1
ATOM 963 O O . ASP A 1 121 ? -10.989 14.771 13.718 1.00 93.50 121 ASP A O 1
ATOM 967 N N . GLN A 1 122 ? -10.280 16.836 14.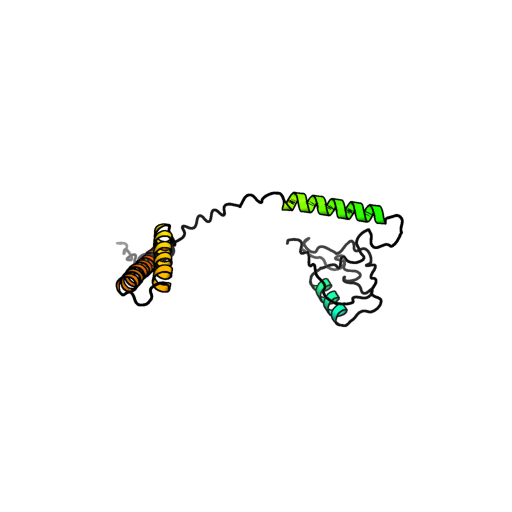262 1.00 94.19 122 GLN A N 1
ATOM 968 C CA . GLN A 1 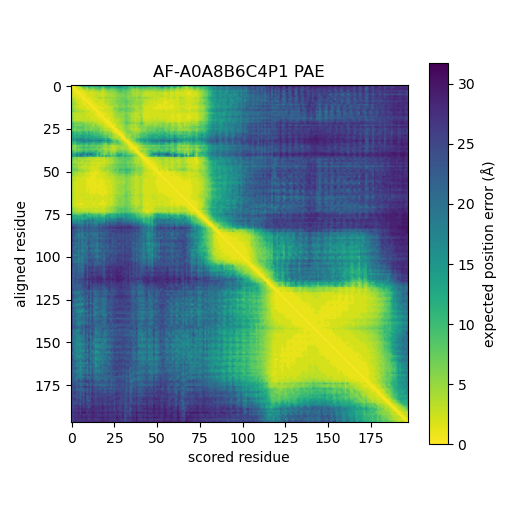122 ? -9.776 16.463 15.581 1.00 94.19 122 GLN A CA 1
ATOM 969 C C . GLN A 1 122 ? -10.911 16.039 16.523 1.00 94.19 122 GLN A C 1
ATOM 971 O O . GLN A 1 122 ? -10.740 15.069 17.258 1.00 94.19 122 GLN A O 1
ATOM 976 N N . ASP A 1 123 ? -12.083 16.668 16.433 1.00 94.62 123 ASP A N 1
ATOM 977 C CA . ASP A 1 123 ? -13.260 16.322 17.238 1.00 94.62 123 ASP A CA 1
ATOM 978 C C . ASP A 1 123 ? -13.698 14.872 17.001 1.00 94.62 123 ASP A C 1
ATOM 980 O O . ASP A 1 123 ? -13.893 14.104 17.948 1.00 94.62 123 ASP A O 1
ATOM 984 N N . LEU A 1 124 ? -13.790 14.451 15.731 1.00 97.12 124 LEU A N 1
ATOM 985 C CA . LEU A 1 124 ? -14.113 13.067 15.383 1.00 97.12 124 LEU A CA 1
ATOM 986 C C . LEU A 1 124 ? -13.038 12.079 15.842 1.00 97.12 124 LEU A C 1
ATOM 988 O O . LEU A 1 124 ? -13.379 10.953 16.212 1.00 97.12 124 LEU A O 1
ATOM 992 N N . LYS A 1 125 ? -11.758 12.469 15.841 1.00 96.19 125 LYS A N 1
ATOM 993 C CA . LYS A 1 125 ? -10.676 11.625 16.378 1.00 96.19 125 LYS A CA 1
ATOM 994 C C . LYS A 1 125 ? -10.816 11.437 17.884 1.00 96.19 125 LYS A C 1
ATOM 996 O O . LYS A 1 125 ? -10.788 10.294 18.339 1.00 96.19 125 LYS A O 1
ATOM 1001 N N . SER A 1 126 ? -11.001 12.523 18.631 1.00 97.12 126 SER A N 1
ATOM 1002 C CA . SER A 1 126 ? -11.169 12.490 20.087 1.00 97.12 126 SER A CA 1
ATOM 1003 C C . SER A 1 126 ? -12.391 11.663 20.481 1.00 97.12 126 SER A C 1
ATOM 1005 O O . SER A 1 126 ? -12.291 10.751 21.30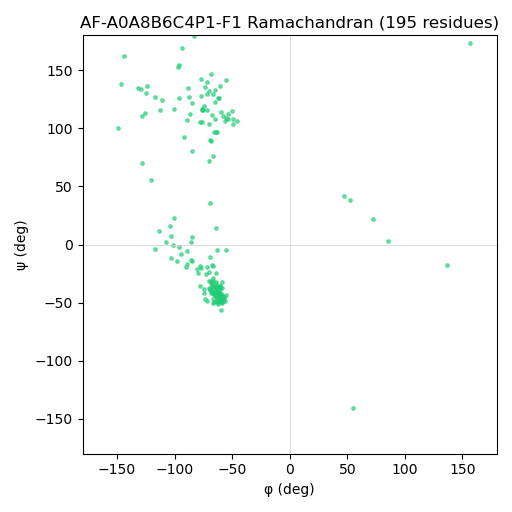0 1.00 97.12 126 SER A O 1
ATOM 1007 N N . LEU A 1 127 ? -13.529 11.883 19.816 1.00 98.00 127 LEU A N 1
ATOM 1008 C CA . LEU A 1 127 ? -14.750 11.133 20.096 1.00 98.00 127 LEU A CA 1
ATOM 1009 C C . LEU A 1 127 ? -14.622 9.648 19.717 1.00 98.00 127 LEU A C 1
ATOM 1011 O O . LEU A 1 127 ? -15.090 8.788 20.459 1.00 98.00 127 LEU A O 1
ATOM 1015 N N . LYS A 1 128 ? -13.944 9.322 18.606 1.00 98.31 128 LYS A N 1
ATOM 1016 C CA . LYS A 1 128 ? -13.648 7.929 18.233 1.00 98.31 128 LYS A CA 1
ATOM 1017 C C . LYS A 1 128 ? -12.774 7.239 19.281 1.00 98.31 128 LYS A C 1
ATOM 1019 O O . LYS A 1 128 ? -13.032 6.082 19.599 1.00 98.31 128 LYS A O 1
ATOM 1024 N N . LYS A 1 129 ? -11.769 7.936 19.824 1.00 98.25 129 LYS A N 1
ATOM 1025 C CA . LYS A 1 129 ? -10.938 7.415 20.917 1.00 98.25 129 LYS A CA 1
ATOM 1026 C C . LYS A 1 129 ? -11.808 7.058 22.127 1.00 98.25 129 LYS A C 1
ATOM 1028 O O . LYS A 1 129 ? -11.763 5.920 22.568 1.00 98.25 129 LYS A O 1
ATOM 1033 N N . HIS A 1 130 ? -12.699 7.957 22.551 1.00 98.31 130 HIS A N 1
ATOM 1034 C CA . HIS A 1 130 ? -13.616 7.688 23.667 1.00 98.31 130 HIS A CA 1
ATOM 1035 C C . HIS A 1 130 ? -14.556 6.497 23.400 1.00 98.31 130 HIS A C 1
ATOM 1037 O O . HIS A 1 130 ? -14.839 5.720 24.313 1.00 98.31 130 HIS A O 1
ATOM 1043 N N . VAL A 1 131 ? -15.037 6.326 22.158 1.00 98.62 131 VAL A N 1
ATOM 1044 C CA . VAL A 1 131 ? -15.845 5.151 21.770 1.00 98.62 131 VAL A CA 1
ATOM 1045 C C . VAL A 1 131 ? -15.037 3.873 21.934 1.00 98.62 131 VAL A C 1
ATOM 1047 O O . VAL A 1 131 ? -15.552 2.907 22.493 1.00 98.62 131 VAL A O 1
ATOM 1050 N N . ASN A 1 132 ? -13.781 3.873 21.491 1.00 98.31 132 ASN A N 1
ATOM 1051 C CA . ASN A 1 132 ? -12.900 2.718 21.623 1.00 98.31 132 ASN A CA 1
ATOM 1052 C C . ASN A 1 132 ? -12.595 2.401 23.094 1.00 98.31 132 ASN A C 1
ATOM 1054 O O . ASN A 1 132 ? -12.695 1.243 23.491 1.00 98.31 132 ASN A O 1
ATOM 1058 N N . ASP A 1 133 ? -12.310 3.412 23.915 1.00 98.31 133 ASP A N 1
ATOM 1059 C CA . ASP A 1 133 ? -12.037 3.230 25.346 1.00 98.31 133 ASP A CA 1
ATOM 1060 C C . ASP A 1 133 ? -13.248 2.601 26.064 1.00 98.31 133 ASP A C 1
ATOM 1062 O O . ASP A 1 133 ? -13.116 1.651 26.840 1.00 98.31 133 ASP A O 1
ATOM 1066 N N . LYS A 1 134 ? -14.467 3.062 25.743 1.00 98.38 134 LYS A N 1
ATOM 1067 C CA . LYS A 1 134 ? -15.712 2.467 26.260 1.00 98.38 134 LYS A CA 1
ATOM 1068 C C . LYS A 1 134 ? -16.003 1.081 25.685 1.00 98.38 134 LYS A C 1
ATOM 1070 O O . LYS A 1 134 ? -16.576 0.262 26.398 1.00 98.38 134 LYS A O 1
ATOM 1075 N N . ALA A 1 135 ? -15.606 0.795 24.445 1.00 98.44 135 ALA A N 1
ATOM 1076 C CA . ALA A 1 135 ? -15.725 -0.541 23.861 1.00 98.44 135 ALA A CA 1
ATOM 1077 C C . ALA A 1 135 ? -14.852 -1.557 24.613 1.00 98.44 135 ALA A C 1
ATOM 1079 O O . ALA A 1 135 ? -15.318 -2.651 24.926 1.00 98.44 135 ALA A O 1
ATOM 1080 N N . ILE A 1 136 ? -13.620 -1.170 24.968 1.00 98.44 136 ILE A N 1
ATOM 1081 C CA . ILE A 1 136 ? -12.724 -1.990 25.796 1.00 98.44 136 ILE A CA 1
ATOM 1082 C C . ILE A 1 136 ? -13.363 -2.249 27.165 1.00 98.44 136 ILE A C 1
ATOM 1084 O O . ILE A 1 136 ? -13.379 -3.387 27.629 1.00 98.44 136 ILE A O 1
ATOM 1088 N N . LEU A 1 137 ? -13.941 -1.222 27.798 1.00 98.31 137 LEU A N 1
ATOM 1089 C CA . LEU A 1 137 ? -14.629 -1.382 29.083 1.00 98.31 137 LEU A CA 1
ATOM 1090 C C . LEU A 1 137 ? -15.851 -2.311 28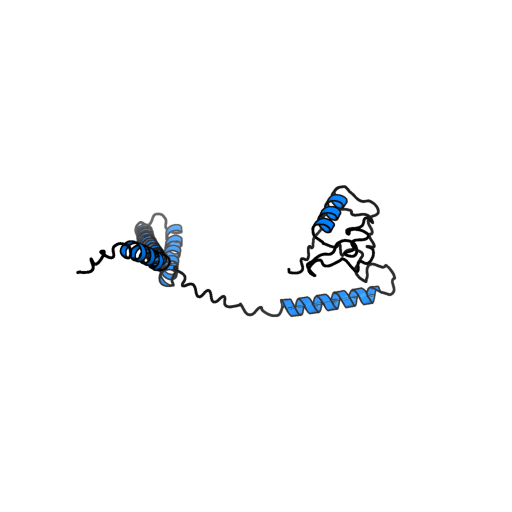.978 1.00 98.31 137 LEU A C 1
ATOM 1092 O O . LEU A 1 137 ? -16.033 -3.180 29.824 1.00 98.31 137 LEU A O 1
ATOM 1096 N N . MET A 1 138 ? -16.651 -2.175 27.917 1.00 98.25 138 MET A N 1
ATOM 1097 C CA . MET A 1 138 ? -17.796 -3.051 27.644 1.00 98.25 138 MET A CA 1
ATOM 1098 C C . MET A 1 138 ? -17.365 -4.507 27.435 1.00 98.25 138 MET A C 1
ATOM 1100 O O . MET A 1 138 ? -18.063 -5.413 27.880 1.00 98.25 138 MET A O 1
ATOM 1104 N N . SER A 1 139 ? -16.210 -4.739 26.804 1.00 98.06 139 SER A N 1
ATOM 1105 C CA . SER A 1 139 ? -15.652 -6.086 26.650 1.00 98.06 139 SER A CA 1
ATOM 1106 C C . SER A 1 139 ? -15.278 -6.723 27.990 1.00 98.06 139 SER A C 1
ATOM 1108 O O . SER A 1 139 ? -15.366 -7.939 28.115 1.00 98.06 139 SER A O 1
ATOM 1110 N N . LYS A 1 140 ? -14.862 -5.923 28.981 1.00 98.50 140 LYS A N 1
ATOM 1111 C CA . LYS A 1 140 ? -14.543 -6.404 30.336 1.00 98.50 140 LYS A CA 1
ATOM 1112 C C . LYS A 1 140 ? -15.798 -6.660 31.173 1.00 98.50 140 LYS A C 1
ATOM 1114 O O . LYS A 1 140 ? -15.824 -7.604 31.952 1.00 98.50 140 LYS A O 1
ATOM 1119 N N . PHE A 1 141 ? -16.838 -5.845 30.994 1.00 98.19 141 PHE A N 1
ATOM 1120 C CA . PHE A 1 141 ? -18.070 -5.896 31.789 1.00 98.19 141 PHE A CA 1
ATOM 1121 C C . PHE A 1 141 ? -19.319 -5.965 30.896 1.00 98.19 141 PHE A C 1
ATOM 1123 O O . PHE A 1 141 ? -20.092 -5.008 30.820 1.00 98.19 141 PHE A O 1
ATOM 1130 N N . PRO A 1 142 ? -19.560 -7.093 30.204 1.00 97.88 142 PRO A N 1
ATOM 1131 C CA . PRO A 1 142 ? -20.609 -7.173 29.186 1.00 97.88 142 PRO A CA 1
ATOM 1132 C C . PRO A 1 142 ? -22.040 -7.122 29.747 1.00 97.88 142 PRO A C 1
ATOM 1134 O O . PRO A 1 142 ? -22.965 -6.750 29.020 1.00 97.88 142 PRO A O 1
ATOM 1137 N N . LYS A 1 14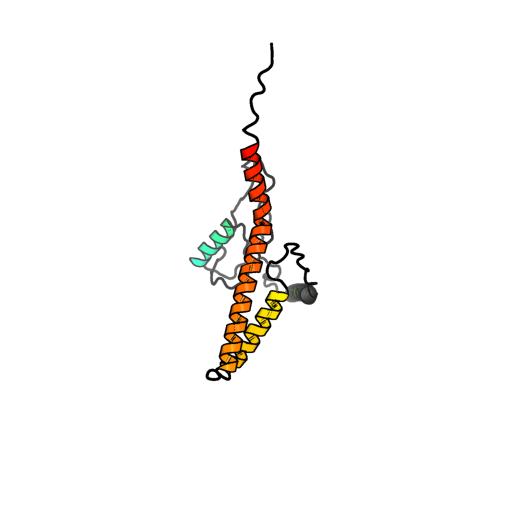3 ? -22.231 -7.497 31.021 1.00 98.25 143 LYS A N 1
ATOM 1138 C CA . LYS A 1 143 ? -23.542 -7.546 31.695 1.00 98.25 143 LYS A CA 1
ATOM 1139 C C . LYS A 1 143 ? -23.884 -6.272 32.478 1.00 98.25 143 LYS A C 1
ATOM 1141 O O . LYS A 1 143 ? -25.016 -6.146 32.928 1.00 98.25 143 LYS A O 1
ATOM 1146 N N . ASP A 1 144 ? -22.945 -5.337 32.630 1.00 98.31 144 ASP A N 1
ATOM 1147 C CA . ASP A 1 144 ? -23.191 -4.088 33.356 1.00 98.31 144 ASP A CA 1
ATOM 1148 C C . ASP A 1 144 ? -24.045 -3.126 32.493 1.00 98.31 144 ASP A C 1
ATOM 1150 O O . ASP A 1 144 ? -23.592 -2.672 31.429 1.00 98.31 144 ASP A O 1
ATOM 1154 N N . PRO A 1 145 ? -25.280 -2.789 32.921 1.00 98.25 145 PRO A N 1
ATOM 1155 C CA . PRO A 1 145 ? -26.178 -1.932 32.152 1.00 98.25 145 PRO A CA 1
ATOM 1156 C C . PRO A 1 145 ? -25.668 -0.488 32.022 1.00 98.25 145 PRO A C 1
ATOM 1158 O O . PRO A 1 145 ? -25.939 0.161 31.007 1.00 98.25 145 PRO A O 1
ATOM 1161 N N . ILE A 1 146 ? -24.897 0.015 32.991 1.00 98.31 146 ILE A N 1
ATOM 1162 C CA . ILE A 1 146 ? -24.352 1.379 32.989 1.00 98.31 146 ILE A CA 1
ATOM 1163 C C . ILE A 1 146 ? -23.243 1.483 31.944 1.00 98.31 146 ILE A C 1
ATOM 1165 O O . ILE A 1 146 ? -23.255 2.386 31.096 1.00 98.31 146 ILE A O 1
ATOM 1169 N N . VAL A 1 147 ? -22.304 0.531 31.950 1.00 98.25 147 VAL A N 1
ATOM 1170 C CA . VAL A 1 147 ? -21.214 0.477 30.964 1.00 98.25 147 VAL A CA 1
ATOM 1171 C C . VAL A 1 147 ? -21.794 0.357 29.558 1.00 98.25 147 VAL A C 1
ATOM 1173 O O . VAL A 1 147 ? -21.471 1.178 28.689 1.00 98.25 147 VAL A O 1
ATOM 1176 N N . ARG A 1 148 ? -22.718 -0.590 29.358 1.00 98.38 148 ARG A N 1
ATOM 1177 C CA . ARG A 1 148 ? -23.396 -0.825 28.079 1.00 98.38 148 ARG A CA 1
ATOM 1178 C C . ARG A 1 148 ? -24.153 0.416 27.595 1.00 98.38 148 ARG A C 1
ATOM 1180 O O . ARG A 1 148 ? -23.952 0.857 26.461 1.00 98.38 148 ARG A O 1
ATOM 1187 N N . GLY A 1 149 ? -24.978 1.020 28.452 1.00 98.25 149 GLY A N 1
ATOM 1188 C CA . GLY A 1 149 ? -25.740 2.230 28.133 1.00 98.25 149 GLY A CA 1
ATOM 1189 C C . GLY A 1 149 ? -24.836 3.408 27.759 1.00 98.25 149 GLY A C 1
ATOM 1190 O O . GLY A 1 149 ? -25.081 4.091 26.757 1.00 98.25 149 GLY A O 1
ATOM 1191 N N . SER A 1 150 ? -23.741 3.604 28.503 1.00 98.31 150 SER A N 1
ATOM 1192 C CA . SER A 1 150 ? -22.769 4.668 28.229 1.00 98.31 150 SER A CA 1
ATOM 1193 C C . SER A 1 150 ? -22.076 4.495 26.870 1.00 98.31 150 SER A C 1
ATOM 1195 O O . SER A 1 150 ? -21.969 5.465 26.114 1.00 98.31 150 SER A O 1
ATOM 1197 N N . PHE A 1 151 ? -21.684 3.266 26.509 1.00 98.56 151 PHE A N 1
ATOM 1198 C CA . PHE A 1 151 ? -21.075 2.955 25.215 1.00 98.56 151 PHE A CA 1
ATOM 1199 C C . PHE A 1 151 ? -22.029 3.251 24.052 1.00 98.56 151 PHE A C 1
ATOM 1201 O O . PHE A 1 151 ? -21.667 3.988 23.131 1.00 98.56 151 PHE A O 1
ATOM 1208 N N . PHE A 1 152 ? -23.265 2.741 24.095 1.00 98.31 152 PHE A N 1
ATOM 1209 C CA . PHE A 1 152 ? -24.226 2.953 23.007 1.00 98.31 152 PHE A CA 1
ATOM 1210 C C . PHE A 1 152 ? -24.612 4.425 22.844 1.00 98.31 152 PHE A C 1
ATOM 1212 O O . PHE A 1 152 ? -24.729 4.904 21.710 1.00 98.31 152 PHE A O 1
ATOM 1219 N N . LYS A 1 153 ? -24.751 5.171 23.949 1.00 98.44 153 LYS A N 1
ATOM 1220 C CA . LYS A 1 153 ? -25.000 6.620 23.916 1.00 98.44 153 LYS A CA 1
ATOM 1221 C C . LYS A 1 153 ? -23.867 7.357 23.198 1.00 98.44 153 LYS A C 1
ATOM 1223 O O . LYS A 1 153 ? -24.133 8.141 22.284 1.00 98.44 153 LYS A O 1
ATOM 1228 N N . LEU A 1 154 ? -22.617 7.061 23.556 1.00 98.44 154 LEU A N 1
ATOM 1229 C CA . LEU A 1 154 ? -21.440 7.691 22.960 1.00 98.44 154 LEU A CA 1
ATOM 1230 C C . LEU A 1 154 ? -21.259 7.291 21.482 1.00 98.44 154 LEU A C 1
ATOM 1232 O O . LEU A 1 154 ? -21.003 8.140 20.627 1.00 98.44 154 LEU A O 1
ATOM 1236 N N . ASN A 1 155 ? -21.488 6.020 21.142 1.00 98.44 155 ASN A N 1
ATOM 1237 C CA . ASN A 1 155 ? -21.420 5.539 19.762 1.00 98.44 155 ASN A CA 1
ATOM 1238 C C . ASN A 1 155 ? -22.504 6.183 18.872 1.00 98.44 155 ASN A C 1
ATOM 1240 O O . ASN A 1 155 ? -22.238 6.575 17.733 1.00 98.44 155 ASN A O 1
ATOM 1244 N N . LYS A 1 156 ? -23.720 6.387 19.404 1.00 98.56 156 LYS A N 1
ATOM 1245 C CA . LYS A 1 156 ? -24.797 7.123 18.717 1.00 98.56 156 LYS A CA 1
ATOM 1246 C C . LYS A 1 156 ? -24.399 8.578 18.449 1.00 98.56 156 LYS A C 1
ATOM 1248 O O . LYS A 1 156 ? -24.623 9.075 17.341 1.00 98.56 156 LYS A O 1
ATOM 1253 N N . GLN A 1 157 ? -23.784 9.249 19.425 1.00 98.25 157 GLN A N 1
ATOM 1254 C CA . GLN A 1 157 ? -23.258 10.610 19.260 1.00 98.25 157 GLN A CA 1
ATOM 1255 C C . GLN A 1 157 ? -22.169 10.667 18.180 1.00 98.25 157 GLN A C 1
ATOM 1257 O O . GLN A 1 157 ? -22.252 11.498 17.272 1.00 98.25 157 GLN A O 1
ATOM 1262 N N . PHE A 1 158 ? -21.211 9.736 18.213 1.00 98.38 158 PHE A N 1
ATOM 1263 C CA . PHE A 1 158 ? -20.160 9.622 17.202 1.00 98.38 158 PHE A CA 1
ATOM 1264 C C . PHE A 1 158 ? -20.727 9.417 15.795 1.00 98.38 158 PHE A C 1
ATOM 1266 O O . PHE A 1 158 ? -20.364 10.138 14.863 1.00 98.38 158 PHE A O 1
ATOM 1273 N N . ALA A 1 159 ? -21.678 8.495 15.633 1.00 98.25 159 ALA A N 1
ATOM 1274 C CA . ALA A 1 159 ? -22.325 8.247 14.351 1.00 98.25 159 ALA A CA 1
ATOM 1275 C C . ALA A 1 159 ? -23.065 9.489 13.820 1.00 98.25 159 ALA A C 1
ATOM 1277 O O . ALA A 1 159 ? -22.966 9.792 12.625 1.00 98.25 159 ALA A O 1
ATOM 1278 N N . LYS A 1 160 ? -23.772 10.228 14.692 1.00 98.19 160 LYS A N 1
ATOM 1279 C CA . LYS A 1 160 ? -24.476 11.473 14.334 1.00 98.19 160 LYS A CA 1
ATOM 1280 C C . LYS A 1 160 ? -23.493 12.547 13.864 1.00 98.19 160 LYS A C 1
ATOM 1282 O O . LYS A 1 160 ? -23.679 13.096 12.776 1.00 98.19 160 LYS A O 1
ATOM 1287 N N . LEU A 1 161 ? -22.427 12.794 14.628 1.00 97.69 161 LEU A N 1
ATOM 1288 C CA . LEU A 1 161 ? -21.413 13.794 14.288 1.00 97.69 161 LEU A CA 1
ATOM 1289 C C . LEU A 1 161 ? -20.681 13.437 12.988 1.00 97.69 161 LEU A C 1
ATOM 1291 O O . LEU A 1 161 ? -20.556 14.278 12.099 1.00 97.69 161 LEU A O 1
ATOM 1295 N N . ARG A 1 162 ? -20.291 12.167 12.821 1.00 97.75 162 ARG A N 1
ATOM 1296 C CA . ARG A 1 162 ? -19.629 11.669 11.606 1.00 97.75 162 ARG A CA 1
ATOM 1297 C C . ARG A 1 162 ? -20.485 11.894 10.362 1.00 97.75 162 ARG A C 1
ATOM 1299 O O . ARG A 1 162 ? -19.971 12.326 9.335 1.00 97.75 162 ARG A O 1
ATOM 1306 N N . ARG A 1 163 ? -21.790 11.600 10.437 1.00 97.75 163 ARG A N 1
ATOM 1307 C CA . ARG A 1 163 ? -22.731 11.827 9.325 1.00 97.75 163 ARG A CA 1
ATOM 1308 C C . ARG A 1 163 ? -22.890 13.317 9.014 1.00 97.75 163 ARG A C 1
ATOM 1310 O O . ARG A 1 163 ? -22.897 13.663 7.836 1.00 97.75 163 ARG A O 1
ATOM 1317 N N . LYS A 1 164 ? -22.988 14.173 10.039 1.00 97.19 164 LYS A N 1
ATOM 1318 C CA . LYS A 1 164 ? -23.071 15.636 9.890 1.00 97.19 164 LYS A CA 1
ATOM 1319 C C . LYS A 1 164 ? -21.831 16.189 9.176 1.00 97.19 164 LYS A C 1
ATOM 1321 O O . LYS A 1 164 ? -21.966 16.733 8.087 1.00 97.19 164 LYS A O 1
ATOM 1326 N N . LYS A 1 165 ? -20.629 15.921 9.697 1.00 96.62 165 LYS A N 1
ATOM 1327 C CA . LYS A 1 165 ? -19.354 16.391 9.119 1.00 96.62 165 LYS A CA 1
ATOM 1328 C C . LYS A 1 165 ? -19.110 15.860 7.701 1.00 96.62 165 LYS A C 1
ATOM 1330 O O . LYS A 1 165 ? -18.655 16.595 6.830 1.00 96.62 165 LYS A O 1
ATOM 1335 N N . LYS A 1 166 ? -19.465 14.594 7.429 1.00 96.12 166 LYS A N 1
ATOM 1336 C CA . LYS A 1 166 ? -19.385 14.020 6.072 1.00 96.12 166 LYS A CA 1
ATOM 1337 C C . LYS A 1 166 ? -20.313 14.744 5.090 1.00 96.12 166 LYS A C 1
ATOM 1339 O O . LYS A 1 166 ? -19.932 14.941 3.938 1.00 96.12 166 LYS A O 1
ATOM 1344 N N . ARG A 1 167 ? -21.520 15.117 5.529 1.00 96.06 167 ARG A N 1
ATOM 1345 C CA . ARG A 1 167 ? -22.480 15.875 4.715 1.00 96.06 167 ARG A CA 1
ATOM 1346 C C . ARG A 1 167 ? -21.969 17.283 4.434 1.00 96.06 167 ARG A C 1
ATOM 1348 O O . ARG A 1 167 ? -21.879 17.635 3.269 1.00 96.06 167 ARG A O 1
ATOM 1355 N N . GLU A 1 168 ? -21.549 18.009 5.468 1.00 95.31 168 GLU A N 1
ATOM 1356 C CA . GLU A 1 168 ? -20.982 19.361 5.351 1.00 95.31 168 GLU A CA 1
ATOM 1357 C C . GLU A 1 168 ? -19.786 19.384 4.396 1.00 95.31 168 GLU A C 1
ATOM 1359 O O . GLU A 1 168 ? -19.684 20.238 3.524 1.00 95.31 168 GLU A O 1
ATOM 1364 N N . PHE A 1 169 ? -18.892 18.399 4.493 1.00 95.25 169 PHE A N 1
ATOM 1365 C CA . PHE A 1 169 ? -17.770 18.294 3.567 1.00 95.25 169 PHE A CA 1
ATOM 1366 C C . PHE A 1 169 ? -18.209 18.041 2.124 1.00 95.25 169 PHE A C 1
ATOM 1368 O O . PHE A 1 169 ? -17.677 18.652 1.199 1.00 95.25 169 PHE A O 1
ATOM 1375 N N . ARG A 1 170 ? -19.195 17.159 1.923 1.00 94.00 170 ARG A N 1
ATOM 1376 C CA . ARG A 1 170 ? -19.762 16.901 0.596 1.00 94.00 170 ARG A CA 1
ATOM 1377 C C . ARG A 1 170 ? -20.417 18.162 0.028 1.00 94.00 170 ARG A C 1
ATOM 1379 O O . ARG A 1 170 ? -20.213 18.468 -1.140 1.00 94.00 170 ARG A O 1
ATOM 1386 N N . GLU A 1 171 ? -21.170 18.896 0.839 1.00 94.06 171 GLU A N 1
ATOM 1387 C CA . GLU A 1 171 ? -21.789 20.168 0.456 1.00 94.06 171 GLU A CA 1
ATOM 1388 C C . GLU A 1 171 ? -20.741 21.236 0.138 1.00 94.06 171 GLU A C 1
ATOM 1390 O O . GLU A 1 171 ? -20.888 21.930 -0.859 1.00 94.06 171 GLU A O 1
ATOM 1395 N N . ASN A 1 172 ? -19.635 21.302 0.878 1.00 93.19 172 ASN A N 1
ATOM 1396 C CA . ASN A 1 172 ? -18.545 22.234 0.585 1.00 93.19 172 ASN A CA 1
ATOM 1397 C C . ASN A 1 172 ? -17.816 21.908 -0.728 1.00 93.19 172 ASN A C 1
ATOM 1399 O O . ASN A 1 172 ? -17.416 22.822 -1.442 1.00 93.19 172 ASN A O 1
ATOM 1403 N N . ILE A 1 173 ? -17.657 20.624 -1.073 1.00 91.56 173 ILE A N 1
ATOM 1404 C CA . ILE A 1 173 ? -17.040 20.219 -2.346 1.00 91.56 173 ILE A CA 1
ATOM 1405 C C . ILE A 1 173 ? -17.986 20.458 -3.526 1.00 91.56 173 ILE A C 1
ATOM 1407 O O . ILE A 1 173 ? -17.570 20.990 -4.550 1.00 91.56 173 ILE A O 1
ATOM 1411 N N . PHE A 1 174 ? -19.252 20.046 -3.414 1.00 90.62 174 PHE A N 1
ATOM 1412 C CA . PHE A 1 174 ? -20.181 20.025 -4.552 1.00 90.62 174 PHE A CA 1
ATOM 1413 C C . PHE A 1 174 ? -21.120 21.237 -4.625 1.00 90.62 174 PHE A C 1
ATOM 1415 O O . PHE A 1 174 ? -21.754 21.457 -5.657 1.00 90.62 174 PHE A O 1
ATOM 1422 N N . GLY A 1 175 ? -21.233 22.022 -3.555 1.00 88.69 175 GLY A N 1
ATOM 1423 C CA . GLY A 1 175 ? -22.088 23.207 -3.462 1.00 88.69 175 GLY A CA 1
ATOM 1424 C C . GLY A 1 175 ? -21.811 24.250 -4.549 1.00 88.69 175 GLY A C 1
ATOM 1425 O O . GLY A 1 175 ? -22.761 24.635 -5.239 1.00 88.69 175 GLY A O 1
ATOM 1426 N N . PRO A 1 176 ? -20.542 24.636 -4.798 1.00 87.88 176 PRO A N 1
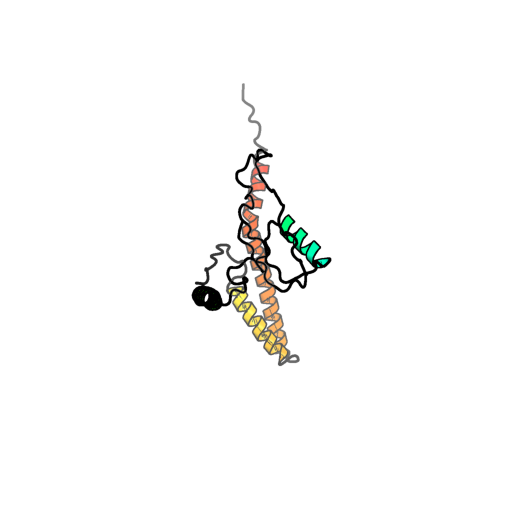ATOM 1427 C CA . PRO A 1 176 ? -20.203 25.592 -5.856 1.00 87.88 176 PRO A CA 1
ATOM 1428 C C . PRO A 1 176 ? -20.655 25.137 -7.254 1.00 87.88 176 PRO A C 1
ATOM 1430 O O . PRO A 1 176 ? -21.164 25.932 -8.044 1.00 87.88 176 PRO A O 1
ATOM 1433 N N . PHE A 1 177 ? -20.561 23.835 -7.546 1.00 85.00 177 PHE A N 1
ATOM 1434 C CA . PHE A 1 177 ? -20.961 23.267 -8.840 1.00 85.00 177 PHE A CA 1
ATOM 1435 C C . PHE A 1 177 ? -22.479 23.220 -9.046 1.00 85.00 177 PHE A C 1
ATOM 1437 O O . PHE A 1 177 ? -22.955 23.228 -10.182 1.00 85.00 177 PHE A O 1
ATOM 1444 N N . LYS A 1 178 ? -23.266 23.172 -7.965 1.00 82.06 178 LYS A N 1
ATOM 1445 C CA . LYS A 1 178 ? -24.730 23.254 -8.065 1.00 82.06 178 LYS A CA 1
ATOM 1446 C C . LYS A 1 178 ? -25.191 24.677 -8.378 1.00 82.06 178 LYS A C 1
ATOM 1448 O O . LYS A 1 178 ? -26.099 24.854 -9.185 1.00 82.06 178 LYS A O 1
ATOM 1453 N N . GLN A 1 179 ? -24.545 25.686 -7.794 1.00 75.81 179 GLN A N 1
ATOM 1454 C CA . GLN A 1 179 ? -24.889 27.092 -8.030 1.00 75.81 179 GLN A CA 1
ATOM 1455 C C . GLN A 1 179 ? -24.570 27.546 -9.463 1.00 75.81 179 GLN A C 1
ATOM 1457 O O . GLN A 1 179 ? -25.340 28.312 -10.043 1.00 75.81 179 GLN A O 1
ATOM 1462 N N . SER A 1 180 ? -23.494 27.036 -10.073 1.00 73.56 180 SER A N 1
ATOM 1463 C CA . SER A 1 180 ? -23.128 27.385 -11.453 1.00 73.56 180 SER A CA 1
ATOM 1464 C C . SER A 1 180 ? -24.108 26.844 -12.504 1.00 73.56 180 SER A C 1
ATOM 1466 O O . SER A 1 180 ? -24.354 27.518 -13.504 1.00 73.56 180 SER A O 1
ATOM 1468 N N . ARG A 1 181 ? -24.741 25.683 -12.268 1.00 72.06 181 ARG A N 1
ATOM 1469 C CA . ARG A 1 181 ? -25.805 25.163 -13.150 1.00 72.06 181 ARG A CA 1
ATOM 1470 C C . ARG A 1 181 ? -27.085 25.999 -13.089 1.00 72.06 181 ARG A C 1
ATOM 1472 O O . ARG A 1 181 ? -27.685 26.244 -14.127 1.00 72.06 181 ARG A O 1
ATOM 1479 N N . ILE A 1 182 ? -27.462 26.485 -11.904 1.00 72.50 182 ILE A N 1
ATOM 1480 C CA . ILE A 1 182 ? -28.680 27.295 -11.713 1.00 72.50 182 ILE A CA 1
ATOM 1481 C C . ILE A 1 182 ? -28.559 28.673 -12.389 1.00 72.50 182 ILE A C 1
ATOM 1483 O O . ILE A 1 182 ? -29.548 29.209 -12.883 1.00 72.50 182 ILE A O 1
ATOM 1487 N N . ARG A 1 183 ? -27.354 29.260 -12.445 1.00 67.94 183 ARG A N 1
ATOM 1488 C CA . ARG A 1 183 ? -27.145 30.550 -13.130 1.00 67.94 183 ARG A CA 1
ATOM 1489 C C . ARG A 1 183 ? -27.256 30.432 -14.653 1.00 67.94 183 ARG A C 1
ATOM 1491 O O . ARG A 1 183 ? -27.849 31.307 -15.270 1.00 67.94 183 ARG A O 1
ATOM 1498 N N . LYS A 1 184 ? -26.775 29.334 -15.251 1.00 64.94 184 LYS A N 1
ATOM 1499 C CA . LYS A 1 184 ? -26.890 29.110 -16.705 1.00 64.94 184 LYS A CA 1
ATOM 1500 C C . LYS A 1 184 ? -28.335 28.916 -17.176 1.00 64.94 184 LYS A C 1
ATOM 1502 O O . LYS A 1 184 ? -28.655 29.337 -18.276 1.00 64.94 184 LYS A O 1
ATOM 1507 N N . SER A 1 185 ? -29.216 28.349 -16.350 1.00 61.41 185 SER A N 1
ATOM 1508 C CA . SER A 1 185 ? -30.638 28.208 -16.700 1.00 61.41 185 SER A CA 1
ATOM 1509 C C . SER A 1 185 ? -31.444 29.504 -16.560 1.00 61.41 185 SER A C 1
ATOM 1511 O O . SER A 1 185 ? -32.508 29.610 -17.154 1.00 61.41 185 SER A O 1
ATOM 1513 N N . LYS A 1 186 ? -30.969 30.489 -15.781 1.00 63.62 186 LYS A N 1
ATOM 1514 C CA . LYS A 1 186 ? -31.657 31.782 -15.608 1.00 63.62 186 LYS A CA 1
ATOM 1515 C C . LYS A 1 186 ? -31.259 32.846 -16.640 1.00 63.62 186 LYS A C 1
ATOM 1517 O O . LYS A 1 186 ? -32.000 33.801 -16.800 1.00 63.62 186 LYS A O 1
ATOM 1522 N N . GLY A 1 187 ? -30.142 32.672 -17.351 1.00 58.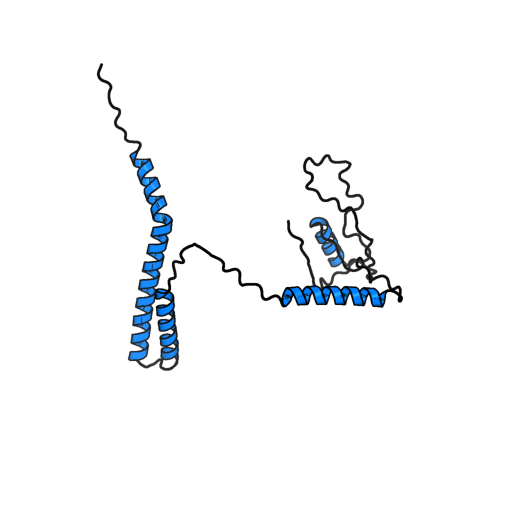34 187 GLY A N 1
ATOM 1523 C CA . GLY A 1 187 ? -29.687 33.595 -18.401 1.00 58.34 187 GLY A CA 1
ATOM 1524 C C . GLY A 1 187 ? -30.289 33.363 -19.795 1.00 58.34 187 GLY A C 1
ATOM 1525 O O . GLY A 1 187 ? -29.839 33.994 -20.738 1.00 58.34 187 GLY A O 1
ATOM 1526 N N . LEU A 1 188 ? -31.259 32.450 -19.948 1.00 56.78 188 LEU A N 1
ATOM 1527 C CA . LEU A 1 188 ? -31.951 32.189 -21.226 1.00 56.78 188 LEU A CA 1
ATOM 1528 C C . LEU A 1 188 ? -33.365 32.796 -21.300 1.00 56.78 188 LEU A C 1
ATOM 1530 O O . LEU A 1 188 ? -34.096 32.542 -22.250 1.00 56.78 188 LEU A O 1
ATOM 1534 N N . LEU A 1 189 ? -33.746 33.592 -20.301 1.00 59.25 189 LEU A N 1
ATOM 1535 C CA . LEU A 1 189 ? -34.991 34.361 -20.271 1.00 59.25 189 LEU A CA 1
ATOM 1536 C C . LEU A 1 189 ? -34.648 35.850 -20.141 1.00 59.25 189 LEU A C 1
ATOM 1538 O O . LEU A 1 189 ? -35.070 36.512 -19.199 1.00 59.25 189 LEU A O 1
ATOM 1542 N N . GLU A 1 190 ? -33.834 36.365 -21.060 1.00 68.12 190 GLU A N 1
ATOM 1543 C CA . GLU A 1 190 ? -33.837 37.803 -21.334 1.00 68.12 190 GLU A CA 1
ATOM 1544 C C . GLU A 1 190 ? -35.098 38.080 -22.171 1.00 68.12 190 GLU A C 1
ATOM 1546 O O . GLU A 1 190 ? -35.240 37.502 -23.256 1.00 68.12 190 GLU A O 1
ATOM 1551 N N . PRO A 1 191 ? -36.066 38.871 -21.675 1.00 63.59 191 PRO A N 1
ATOM 1552 C CA . PRO A 1 191 ? -37.226 39.245 -22.468 1.00 63.59 191 PRO A CA 1
ATOM 1553 C C . PRO A 1 191 ? -36.743 40.050 -23.676 1.00 63.59 191 PRO A C 1
ATOM 1555 O O . PRO A 1 191 ? -36.028 41.035 -23.509 1.00 63.59 191 PRO A O 1
ATOM 1558 N N . CYS A 1 192 ? -37.126 39.628 -24.887 1.00 62.00 192 CYS A N 1
ATOM 1559 C CA . CYS A 1 192 ? -36.950 40.415 -26.107 1.00 62.00 192 CYS A CA 1
ATOM 1560 C C . CYS A 1 192 ? -37.488 41.826 -25.855 1.00 62.00 192 CYS A C 1
ATOM 1562 O O . CYS A 1 192 ? -38.701 42.031 -25.817 1.00 62.00 192 CYS A O 1
ATOM 1564 N N . GLN A 1 193 ? -36.593 42.790 -25.647 1.00 69.81 193 GLN A N 1
ATOM 1565 C CA . GLN A 1 193 ? -36.972 44.189 -25.610 1.00 69.81 193 GLN A CA 1
ATOM 1566 C C . GLN A 1 193 ? -37.346 44.572 -27.039 1.00 69.81 193 GLN A C 1
ATOM 1568 O O . GLN A 1 193 ? -36.492 44.691 -27.915 1.00 69.81 193 GLN A O 1
ATOM 1573 N N . SER A 1 194 ? -38.649 44.676 -27.283 1.00 71.69 194 SER A N 1
ATOM 1574 C CA . SER A 1 194 ? -39.215 45.206 -28.515 1.00 71.69 194 SER A CA 1
ATOM 1575 C C . SER A 1 194 ? -38.736 46.644 -28.691 1.00 71.69 194 SER A C 1
ATOM 1577 O O . SER A 1 194 ? -39.080 47.516 -27.892 1.00 71.69 194 SER A O 1
ATOM 1579 N N . THR A 1 195 ? -37.929 46.879 -29.720 1.00 64.44 195 THR A N 1
ATOM 1580 C CA . THR A 1 195 ? -37.485 48.212 -30.123 1.00 64.44 195 THR A CA 1
ATOM 1581 C C . THR A 1 195 ? -38.693 49.028 -30.592 1.00 64.44 195 THR A C 1
ATOM 1583 O O . THR A 1 195 ? -39.382 48.577 -31.512 1.00 64.44 195 THR A O 1
ATOM 1586 N N . PRO A 1 196 ? -38.987 50.195 -29.993 1.00 72.75 196 PRO A N 1
ATOM 1587 C CA . PRO A 1 196 ? -40.012 51.087 -30.518 1.00 72.75 196 PRO A CA 1
ATOM 1588 C C . PRO A 1 196 ? -39.519 51.754 -31.812 1.00 72.75 196 PRO A C 1
ATOM 1590 O O . PRO A 1 196 ? -38.335 52.073 -31.935 1.00 72.75 196 PRO A O 1
ATOM 1593 N N . SER A 1 197 ? -40.440 51.868 -32.773 1.00 73.62 197 SER A N 1
ATOM 1594 C CA . SER A 1 197 ? -40.260 52.422 -34.124 1.00 73.62 197 SER A CA 1
ATOM 1595 C C . SER A 1 197 ? -40.147 53.941 -34.152 1.00 73.62 197 SER A C 1
ATOM 1597 O O . SER A 1 197 ? -40.724 54.586 -33.249 1.00 73.62 197 SER A O 1
#